Protein AF-V9Z7F2-F1 (afdb_monomer_lite)

pLDDT: mean 78.96, std 15.2, range [34.16, 97.19]

Sequence (356 aa):
MYAAGGWAGSCRTYPEGTVHGSNPCLPPGAEAVTDLPEEAVQRLGQRFSSRPSDTSRADLVGAGREELVHLLDWALAVPTRPANRPDWTRDRTDGTLQHTQPLPDRDGTLTLTATPTGVYRVSLDALGLSDLADEDDSVEWEREAAPSQSAAVLLAEHAAIEAAVCLPFQREHRKQRLLLPAAVPAEPTIRSVIAGADYVLGFFTFASVLGRLHERVCSTQGAADGHWRSDPPPDGPATLTALISDWCALPSPHHGEAANTATVDSPTYLRHLAAHRAALDPFVTRYLAAADTLPGARTFEERHLAAFAALRTTDLSALARTEIRPVGERLLRMVRSMPQDPAQLTAWYELHLDQA

Foldseek 3Di:
DPQQLAQQSVLCQDLPLASHDVDDRAGVVCCVVLPDPLVVLLVQLCVPDPCNPPDDSVVSSVSSSVVSVVVVLLVVLVVQFDPDAFDWDADPPQRKTKGKDADPPFGWIWIWIFGQQQKIKIKIAGRVPPVCPVPPNIRMDTDDHDPGSVSSSSSRSVVSVSCNSNQQSHANNQQRFRPFFDDDDPFDALLNLLVQAPEEAEPLNVLQCLLVCLVCQVPQPFGPAAQDQDDPPSPFRHFPNRSCCRVVVARHDHCPAPLRVDQCRDRRVSRRSSRRRYHYQLLRSQLRSQLSPDDGRDHSLRSLLRSLVSLVPDPVVVSCVSYPDDDDPLNVVLSVVQDSDSNCSNVSSVVSVVVD

Radius of gyration: 24.13 Å; chains: 1; bounding box: 60×43×70 Å

Secondary structure (DSSP, 8-state):
--TTSHHHHHHHT-TTSSSS-SS-PPPTT-HHHHS--HHHHHHHHHHH-S-TTTS-HHHHHHHHHHHHHHHHHHHHHTTT--SS---PEEPTTT--EEEEEEPTTSS-EEEEEE-TTS-EEEEEE--S-GGGTTS-SEEEEEE---SSHHHHHHHHHHHHHHHHHHGGG-B-TTT--BSSPPP--SS--HHHHHHH-SEEE-HHHHHHHHHHHHHHTTT----SS-SS--SSS--SPPPHHHHHHHHTT--PPPTTSHHHHS-TTSHHHHHHHHHTTEEE-HHHHHHHHHHHSS-SS--HHHHHHHHHHHHHHS-HHHHHTT-SS---HHHHHHHHH--SSGGGHHHHHHHHHTT-

Structure (mmCIF, N/CA/C/O backbone):
data_AF-V9Z7F2-F1
#
_entry.id   AF-V9Z7F2-F1
#
loop_
_atom_site.group_PDB
_atom_site.id
_atom_site.type_symbol
_atom_site.label_atom_id
_atom_site.label_alt_id
_atom_site.label_comp_id
_atom_site.label_asym_id
_atom_site.label_entity_id
_atom_site.label_seq_id
_atom_site.pdbx_PDB_ins_code
_atom_site.Cartn_x
_atom_site.Cartn_y
_atom_site.Cartn_z
_atom_site.occupancy
_atom_site.B_iso_or_equiv
_atom_site.auth_seq_id
_atom_site.auth_comp_id
_atom_site.auth_asym_id
_atom_site.auth_atom_id
_atom_site.pdbx_PDB_model_num
ATOM 1 N N . MET A 1 1 ? -9.952 -10.447 -0.838 1.00 34.50 1 MET A N 1
ATOM 2 C CA . MET A 1 1 ? -10.371 -9.217 -0.132 1.00 34.50 1 MET A CA 1
ATOM 3 C C . MET A 1 1 ? -10.653 -9.395 1.364 1.00 34.50 1 MET A C 1
ATOM 5 O O . MET A 1 1 ? -10.654 -8.392 2.047 1.00 34.50 1 MET A O 1
ATOM 9 N N . TYR A 1 2 ? -10.814 -10.609 1.918 1.00 34.16 2 TYR A N 1
ATOM 10 C CA . TYR A 1 2 ? -11.147 -10.788 3.351 1.00 34.16 2 TYR A CA 1
ATOM 11 C C . TYR A 1 2 ? -9.997 -11.295 4.239 1.00 34.16 2 TYR A C 1
ATOM 13 O O . TYR A 1 2 ? -10.218 -11.640 5.393 1.00 34.16 2 TYR A O 1
ATOM 21 N N . ALA A 1 3 ? -8.766 -11.340 3.723 1.00 37.62 3 ALA A N 1
ATOM 22 C CA . ALA A 1 3 ? -7.605 -11.790 4.496 1.00 37.62 3 ALA A CA 1
ATOM 23 C C . ALA A 1 3 ? -7.089 -10.734 5.498 1.00 37.62 3 ALA A C 1
ATOM 25 O O . ALA A 1 3 ? -6.327 -11.085 6.388 1.00 37.62 3 ALA A O 1
ATOM 26 N N . ALA A 1 4 ? -7.521 -9.473 5.371 1.00 45.59 4 ALA A N 1
ATOM 27 C CA . ALA A 1 4 ? -7.025 -8.323 6.131 1.00 45.59 4 ALA A CA 1
ATOM 28 C C . ALA A 1 4 ? -7.950 -7.886 7.285 1.00 45.59 4 ALA A C 1
ATOM 30 O O . ALA A 1 4 ? -8.087 -6.700 7.543 1.00 45.59 4 ALA A O 1
ATOM 31 N N . GLY A 1 5 ? -8.644 -8.818 7.950 1.00 42.53 5 GLY A N 1
ATOM 32 C CA . GLY A 1 5 ? -9.518 -8.468 9.085 1.00 42.53 5 GLY A CA 1
ATOM 33 C C . GLY A 1 5 ? -10.885 -7.907 8.701 1.00 42.53 5 GLY A C 1
ATOM 34 O O . GLY A 1 5 ? -11.538 -7.247 9.502 1.00 42.53 5 GLY A O 1
ATOM 35 N N . GLY A 1 6 ? -11.343 -8.193 7.480 1.00 50.22 6 GLY A N 1
ATOM 36 C CA . GLY A 1 6 ? -12.662 -7.782 7.007 1.00 50.22 6 GLY A CA 1
ATOM 37 C C . GLY A 1 6 ? -12.788 -6.268 6.810 1.00 50.22 6 GLY A C 1
ATOM 38 O O . GLY A 1 6 ? -11.851 -5.598 6.375 1.00 50.22 6 GLY A O 1
ATOM 39 N N . TRP A 1 7 ? -13.980 -5.742 7.078 1.00 51.62 7 TRP A N 1
ATOM 40 C CA . TRP A 1 7 ? -14.335 -4.339 6.860 1.00 51.62 7 TRP A CA 1
ATOM 41 C C . TRP A 1 7 ? -13.512 -3.354 7.685 1.00 51.62 7 TRP A C 1
ATOM 43 O O . TRP A 1 7 ? -12.855 -2.485 7.122 1.00 51.62 7 TRP A O 1
ATOM 53 N N . ALA A 1 8 ? -13.531 -3.510 9.008 1.00 52.06 8 ALA A N 1
ATOM 54 C CA . ALA A 1 8 ? -12.849 -2.607 9.922 1.00 52.06 8 ALA A CA 1
ATOM 55 C C . ALA A 1 8 ? -11.335 -2.637 9.704 1.00 52.06 8 ALA A C 1
ATOM 57 O O . ALA A 1 8 ? -10.670 -1.609 9.807 1.00 52.06 8 ALA A O 1
ATOM 58 N N . GLY A 1 9 ? -10.797 -3.791 9.302 1.00 50.47 9 GLY A N 1
ATOM 59 C CA . GLY A 1 9 ? -9.416 -3.881 8.864 1.00 50.47 9 GLY A CA 1
ATOM 60 C C . GLY A 1 9 ? -9.110 -3.112 7.589 1.00 50.47 9 GLY A C 1
ATOM 61 O O . GLY A 1 9 ? -8.100 -2.422 7.531 1.00 50.47 9 GLY A O 1
ATOM 62 N N . SER A 1 10 ? -10.030 -3.119 6.625 1.00 48.88 10 SER A N 1
ATOM 63 C CA . SER A 1 10 ? -9.923 -2.309 5.404 1.00 48.88 10 SER A CA 1
ATOM 64 C C . SER A 1 10 ? -10.040 -0.802 5.686 1.00 48.88 10 SER A C 1
ATOM 66 O O . SER A 1 10 ? -9.377 -0.003 5.030 1.00 48.88 10 SER A O 1
ATOM 68 N N . CYS A 1 11 ? -10.837 -0.396 6.683 1.00 51.62 11 CYS A N 1
ATOM 69 C CA . CYS A 1 11 ? -10.882 0.988 7.178 1.00 51.62 11 CYS A CA 1
ATOM 70 C C . CYS A 1 11 ? -9.536 1.399 7.799 1.00 51.62 11 CYS A C 1
ATOM 72 O O . CYS A 1 11 ? -9.026 2.484 7.541 1.00 51.62 11 CYS A O 1
ATOM 74 N N . ARG A 1 12 ? -8.923 0.491 8.566 1.00 50.53 12 ARG A N 1
ATOM 75 C CA . ARG A 1 12 ? -7.670 0.718 9.301 1.00 50.53 12 ARG A CA 1
ATOM 76 C C . ARG A 1 12 ? -6.402 0.570 8.467 1.00 50.53 12 ARG A C 1
ATOM 78 O O . ARG A 1 12 ? -5.341 0.884 8.980 1.00 50.53 12 ARG A O 1
ATOM 85 N N . THR A 1 13 ? -6.472 0.076 7.232 1.00 46.12 13 THR A N 1
ATOM 86 C CA . THR A 1 13 ? -5.323 0.011 6.305 1.00 46.12 13 THR A CA 1
ATOM 87 C C . THR A 1 13 ? -5.081 1.315 5.540 1.00 46.12 13 THR A C 1
ATOM 89 O O . THR A 1 13 ? -4.180 1.362 4.704 1.00 46.12 13 THR A O 1
ATOM 92 N N . TYR A 1 14 ? -5.889 2.359 5.765 1.00 44.12 14 TYR A N 1
ATOM 93 C CA . TYR A 1 14 ? -5.694 3.640 5.091 1.00 44.12 14 TYR A CA 1
ATOM 94 C C . TYR A 1 14 ? -4.493 4.404 5.678 1.00 44.12 14 TYR A C 1
ATOM 96 O O . TYR A 1 14 ? -4.404 4.562 6.893 1.00 44.12 14 TYR A O 1
ATOM 104 N N . PRO A 1 15 ? -3.585 4.914 4.826 1.00 43.00 15 PRO A N 1
ATOM 105 C CA . PRO A 1 15 ? -2.335 5.551 5.244 1.00 43.00 15 PRO A CA 1
ATOM 106 C C . PRO A 1 15 ? -2.504 6.955 5.851 1.00 43.00 15 PRO A C 1
ATOM 108 O O . PRO A 1 15 ? -1.513 7.590 6.177 1.00 43.00 15 PRO A O 1
ATOM 111 N N . GLU A 1 16 ? -3.722 7.477 6.008 1.00 42.12 16 GLU A N 1
ATOM 112 C CA . GLU A 1 16 ? -3.943 8.874 6.421 1.00 42.12 16 GLU A CA 1
ATOM 113 C C . GLU A 1 16 ? -3.931 9.089 7.945 1.00 42.12 16 GLU A C 1
ATOM 115 O O . GLU A 1 16 ? -4.274 10.170 8.411 1.00 42.12 16 GLU A O 1
ATOM 120 N N . GLY A 1 17 ? -3.554 8.088 8.750 1.00 37.59 17 GLY A N 1
ATOM 121 C CA . GLY A 1 17 ? -3.518 8.216 10.217 1.00 37.59 17 GLY A CA 1
ATOM 122 C C . GLY A 1 17 ? -4.898 8.404 10.867 1.00 37.59 17 GLY A C 1
ATOM 123 O O . GLY A 1 17 ? -5.026 8.375 12.086 1.00 37.59 17 GLY A O 1
ATOM 124 N N . THR A 1 18 ? -5.956 8.528 10.068 1.00 35.56 18 THR A N 1
ATOM 125 C CA . THR A 1 18 ? -7.346 8.457 10.491 1.00 35.56 18 THR A CA 1
ATOM 126 C C . THR A 1 18 ? -7.938 7.154 9.976 1.00 35.56 18 THR A C 1
ATOM 128 O O . THR A 1 18 ? -7.858 6.828 8.795 1.00 35.56 18 THR A O 1
ATOM 131 N N . VAL A 1 19 ? -8.574 6.403 10.878 1.00 39.69 19 VAL A N 1
ATOM 132 C CA . VAL A 1 19 ? -9.219 5.091 10.640 1.00 39.69 19 VAL A CA 1
ATOM 133 C C . VAL A 1 19 ? -10.320 5.136 9.563 1.00 39.69 19 VAL A C 1
ATOM 135 O O . VAL A 1 19 ? -10.875 4.116 9.159 1.00 39.69 19 VAL A O 1
ATOM 138 N N . HIS A 1 20 ? -10.607 6.322 9.044 1.00 37.97 20 HIS A N 1
ATOM 139 C CA . HIS A 1 20 ? -11.403 6.553 7.863 1.00 37.97 20 HIS A CA 1
ATOM 140 C C . HIS A 1 20 ? -10.571 7.447 6.941 1.00 37.97 20 HIS A C 1
ATOM 142 O O . HIS A 1 20 ? -10.264 8.584 7.300 1.00 37.97 20 HIS A O 1
ATOM 148 N N . GLY A 1 21 ? -10.219 6.957 5.749 1.00 39.88 21 GLY A N 1
ATOM 149 C CA . GLY A 1 21 ? -9.968 7.878 4.643 1.00 39.88 21 GLY A CA 1
ATOM 150 C C . GLY A 1 21 ? -11.198 8.774 4.446 1.00 39.88 21 GLY A C 1
ATOM 151 O O . GLY A 1 21 ? -12.275 8.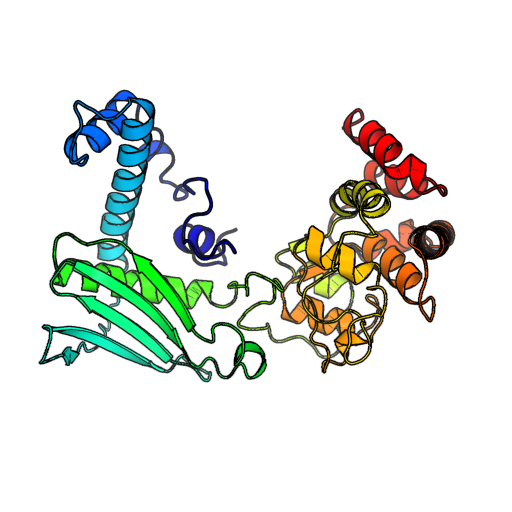493 4.975 1.00 39.88 21 GLY A O 1
ATOM 152 N N . SER A 1 22 ? -11.073 9.833 3.653 1.00 37.31 22 SER A N 1
ATOM 153 C CA . SER A 1 22 ? -12.150 10.817 3.405 1.00 37.31 22 SER A CA 1
ATOM 154 C C . SER A 1 22 ? -13.524 10.260 2.961 1.00 37.31 22 SER A C 1
ATOM 156 O O . SER A 1 22 ? -14.493 11.015 2.911 1.00 37.31 22 SER A O 1
ATOM 158 N N . ASN A 1 23 ? -13.644 8.957 2.672 1.00 39.59 23 ASN A N 1
ATOM 159 C CA . ASN A 1 23 ? -14.904 8.290 2.363 1.00 39.59 23 ASN A CA 1
A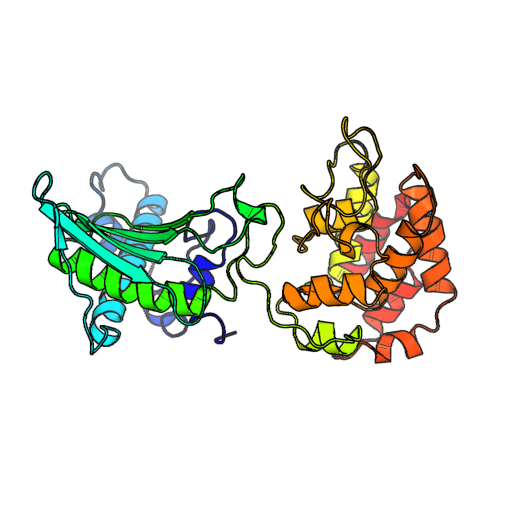TOM 160 C C . ASN A 1 23 ? -15.263 7.219 3.413 1.00 39.59 23 ASN A C 1
ATOM 162 O O . ASN A 1 23 ? -14.429 6.359 3.711 1.00 39.59 23 ASN A O 1
ATOM 166 N N . PRO A 1 24 ? -16.516 7.187 3.910 1.00 46.94 24 PRO A N 1
ATOM 167 C CA . PRO A 1 24 ? -16.981 6.127 4.795 1.00 46.94 24 PRO A CA 1
ATOM 168 C C . PRO A 1 24 ? -16.944 4.788 4.051 1.00 46.94 24 PRO A C 1
ATOM 170 O O . PRO A 1 24 ? -17.739 4.531 3.146 1.00 46.94 24 PRO A O 1
ATOM 173 N N . CYS A 1 25 ? -15.997 3.930 4.414 1.00 51.72 25 CYS A N 1
ATOM 174 C CA . CYS A 1 25 ? -15.973 2.549 3.955 1.00 51.72 25 CYS A CA 1
ATOM 175 C C . CYS A 1 25 ? -17.142 1.814 4.630 1.00 51.72 25 CYS A C 1
ATOM 177 O O . CYS A 1 25 ? -17.280 1.880 5.850 1.00 51.72 25 CYS A O 1
ATOM 179 N N . LEU A 1 26 ? -18.002 1.141 3.861 1.00 54.28 26 LEU A N 1
ATOM 180 C CA . LEU A 1 26 ? -19.199 0.457 4.370 1.00 54.28 26 LEU A CA 1
ATOM 181 C C . LEU A 1 26 ? -18.892 -1.017 4.688 1.00 54.28 26 LEU A C 1
ATOM 183 O O . LEU A 1 26 ? -18.175 -1.650 3.905 1.00 54.28 26 LEU A O 1
ATOM 187 N N . PRO A 1 27 ? -19.427 -1.594 5.784 1.00 54.12 27 PRO A N 1
ATOM 188 C CA . PRO A 1 27 ? -19.242 -3.012 6.054 1.00 54.12 27 PRO A CA 1
ATOM 189 C C . PRO A 1 27 ? -19.851 -3.869 4.946 1.00 54.12 27 PRO A C 1
ATOM 191 O O . PRO A 1 27 ? -21.014 -3.657 4.604 1.00 54.12 27 PRO A O 1
ATOM 194 N N . PRO A 1 28 ? -19.126 -4.859 4.395 1.00 50.81 28 PRO A N 1
ATOM 195 C CA . 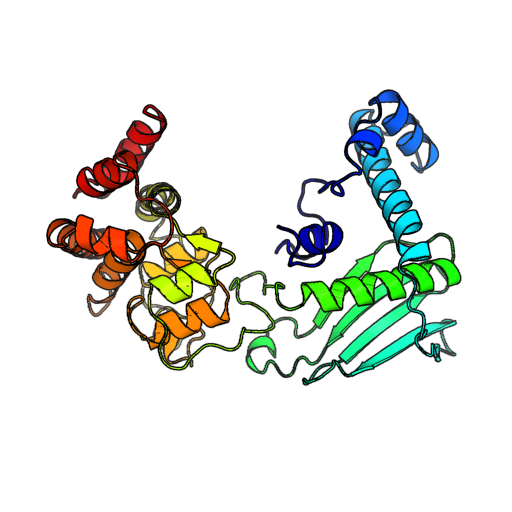PRO A 1 28 ? -19.707 -5.839 3.492 1.00 50.81 28 PRO A CA 1
ATOM 196 C C . PRO A 1 28 ? -20.857 -6.570 4.187 1.00 50.81 28 PRO A C 1
ATOM 198 O O . PRO A 1 28 ? -20.712 -7.029 5.322 1.00 50.81 28 PRO A O 1
ATOM 201 N N . GLY A 1 29 ? -22.003 -6.666 3.522 1.00 56.56 29 GLY A N 1
ATOM 202 C CA . GLY A 1 29 ? -23.255 -7.163 4.101 1.00 56.56 29 GLY A CA 1
ATOM 203 C C . GLY A 1 29 ? -24.089 -6.101 4.832 1.00 56.56 29 GLY A C 1
ATOM 204 O O . GLY A 1 29 ? -25.248 -6.366 5.159 1.00 56.56 29 GLY A O 1
ATOM 205 N N . ALA A 1 30 ? -23.545 -4.905 5.080 1.00 62.84 30 ALA A N 1
ATOM 206 C CA . ALA A 1 30 ? -24.280 -3.765 5.624 1.00 62.84 30 ALA A CA 1
ATOM 207 C C . ALA A 1 30 ? -24.773 -2.809 4.529 1.00 62.84 30 ALA A C 1
ATOM 209 O O . ALA A 1 30 ? -25.277 -1.735 4.852 1.00 62.84 30 ALA A O 1
ATOM 210 N N . GLU A 1 31 ? -24.686 -3.178 3.246 1.00 68.44 31 GLU A N 1
ATOM 211 C CA . GLU A 1 31 ? -25.137 -2.345 2.124 1.00 68.44 31 GLU A CA 1
ATOM 212 C C . GLU A 1 31 ? -26.620 -2.003 2.284 1.00 68.44 31 GLU A C 1
ATOM 214 O O . GLU A 1 31 ? -27.003 -0.849 2.172 1.00 68.44 31 GLU A O 1
ATOM 219 N N . ALA A 1 32 ? -27.446 -2.972 2.688 1.00 59.78 32 ALA A N 1
ATOM 220 C CA . ALA A 1 32 ? -28.870 -2.746 2.945 1.00 59.78 32 ALA A CA 1
ATOM 221 C C . ALA A 1 32 ? -29.149 -1.856 4.175 1.00 59.78 32 ALA A C 1
ATOM 223 O O . ALA A 1 32 ? -30.206 -1.236 4.261 1.00 59.78 32 ALA A O 1
ATOM 224 N N . VAL A 1 33 ? -28.226 -1.811 5.142 1.00 61.91 33 VAL A N 1
ATOM 225 C CA . VAL A 1 33 ? -28.346 -0.993 6.364 1.00 61.91 33 VAL A CA 1
ATOM 226 C C . VAL A 1 33 ? -27.784 0.413 6.148 1.00 61.91 33 VAL A C 1
ATOM 228 O O . VAL A 1 33 ? -28.164 1.340 6.851 1.00 61.91 33 VAL A O 1
ATOM 231 N N . THR A 1 34 ? -26.899 0.582 5.170 1.00 62.75 34 THR A N 1
ATOM 232 C CA . THR A 1 34 ? -26.224 1.845 4.842 1.00 62.75 34 THR A CA 1
ATOM 233 C C . THR A 1 34 ? -26.846 2.545 3.631 1.00 62.75 34 THR A C 1
ATOM 235 O O . THR A 1 34 ? -26.736 3.764 3.521 1.00 62.75 34 THR A O 1
ATOM 238 N N . ASP A 1 35 ? -27.620 1.820 2.817 1.00 69.00 35 ASP A N 1
ATOM 239 C CA . ASP A 1 35 ? -28.557 2.325 1.800 1.00 69.00 35 ASP A CA 1
ATOM 240 C C . ASP A 1 35 ? -29.911 2.737 2.415 1.00 69.00 35 ASP A C 1
ATOM 242 O O . ASP A 1 35 ? -30.994 2.543 1.858 1.00 69.00 35 ASP A O 1
ATOM 246 N N . LEU A 1 36 ? -29.873 3.288 3.632 1.00 74.75 36 LEU A N 1
ATOM 247 C CA . LEU A 1 36 ? -31.049 3.910 4.220 1.00 74.75 36 LEU A CA 1
ATOM 248 C C . LEU A 1 36 ? -31.432 5.141 3.385 1.00 74.75 36 LEU A C 1
ATOM 250 O O . LEU A 1 36 ? -30.548 5.905 2.988 1.00 74.75 36 LEU A O 1
ATOM 254 N N . PRO A 1 37 ? -32.738 5.403 3.181 1.00 84.62 37 PRO A N 1
ATOM 255 C CA . PRO A 1 37 ? -33.181 6.632 2.539 1.00 84.62 37 PRO A CA 1
ATOM 256 C C . PRO A 1 37 ? -32.533 7.848 3.206 1.00 84.62 37 PRO A C 1
ATOM 258 O O . PRO A 1 37 ? -32.435 7.894 4.434 1.00 84.62 37 PRO A O 1
ATOM 261 N N . GLU A 1 38 ? -32.136 8.850 2.419 1.00 82.50 38 GLU A N 1
ATOM 262 C CA . GLU A 1 38 ? -31.443 10.046 2.923 1.00 82.50 38 GLU A CA 1
ATOM 263 C C . GLU A 1 38 ? -32.192 10.695 4.100 1.00 82.50 38 GLU A C 1
ATOM 265 O O . GLU A 1 38 ? -31.586 11.116 5.077 1.00 82.50 38 GLU A O 1
ATOM 270 N N . GLU A 1 39 ? -33.525 10.677 4.068 1.00 85.12 39 GLU A N 1
ATOM 271 C CA . GLU A 1 39 ? -34.401 11.166 5.139 1.00 85.12 39 GLU A CA 1
ATOM 272 C C . GLU A 1 39 ? -34.278 10.366 6.450 1.00 85.12 39 GLU A C 1
ATOM 274 O O . GLU A 1 39 ? -34.446 10.903 7.545 1.00 85.12 39 GLU A O 1
ATOM 279 N N . ALA A 1 40 ? -34.011 9.060 6.381 1.00 84.19 40 ALA A N 1
ATOM 280 C CA . ALA A 1 40 ? -33.759 8.228 7.555 1.00 84.19 40 ALA A CA 1
ATOM 281 C C . ALA A 1 40 ? -32.377 8.516 8.158 1.00 84.19 40 ALA A C 1
ATOM 283 O O . ALA A 1 40 ? -32.274 8.684 9.373 1.00 84.19 40 ALA A O 1
ATOM 284 N N . VAL A 1 41 ? -31.354 8.663 7.314 1.00 82.94 41 VAL A N 1
ATOM 285 C CA . VAL A 1 41 ? -29.994 9.039 7.732 1.00 82.94 41 VAL A CA 1
ATOM 286 C C . VAL A 1 41 ? -29.973 10.454 8.316 1.00 82.94 41 VAL A C 1
ATOM 288 O O . VAL A 1 41 ? -29.411 10.686 9.381 1.00 82.94 41 VAL A O 1
ATOM 291 N N . GLN A 1 42 ? -30.675 11.398 7.692 1.00 84.62 42 GLN A N 1
ATOM 292 C CA . GLN A 1 42 ? -30.802 12.761 8.197 1.00 84.62 42 GLN A CA 1
ATOM 293 C C . GLN A 1 42 ? -31.485 12.795 9.571 1.00 84.62 42 GLN A C 1
ATOM 295 O O . GLN A 1 42 ? -31.069 13.558 10.438 1.00 84.62 42 GLN A O 1
ATOM 300 N N . ARG A 1 43 ? -32.512 11.964 9.808 1.00 86.56 43 ARG A N 1
ATOM 301 C CA . ARG A 1 43 ? -33.166 11.859 11.128 1.00 86.56 43 ARG A CA 1
ATOM 302 C C . ARG A 1 43 ? -32.225 11.332 12.210 1.00 86.56 43 ARG A C 1
ATOM 304 O O . ARG A 1 43 ? -32.323 11.781 13.350 1.00 86.56 43 ARG A O 1
ATOM 311 N N . LEU A 1 44 ? -31.327 10.406 11.866 1.00 83.94 44 LEU A N 1
ATOM 312 C CA . LEU A 1 44 ? -30.237 9.985 12.752 1.00 83.94 44 LEU A CA 1
ATOM 313 C C . LEU A 1 44 ? -29.337 11.183 13.075 1.00 83.94 44 LEU A C 1
ATOM 315 O O . LEU A 1 44 ? -29.228 11.551 14.241 1.00 83.94 44 LEU A O 1
ATOM 319 N N . GLY A 1 45 ? -28.814 11.879 12.064 1.00 82.88 45 GLY A N 1
ATOM 320 C CA . GLY A 1 45 ? -27.959 13.052 12.279 1.00 82.88 45 GLY A CA 1
ATOM 321 C C . GLY A 1 45 ? -28.633 14.173 13.076 1.00 82.88 45 GLY A C 1
ATOM 322 O O . GLY A 1 45 ? -28.016 14.774 13.946 1.00 82.88 45 GLY A O 1
ATOM 323 N N . GLN A 1 46 ? -29.929 14.419 12.870 1.00 86.06 46 GLN A N 1
ATOM 324 C CA . GLN A 1 46 ? -30.701 15.393 13.656 1.00 86.06 46 GLN A CA 1
ATOM 325 C C . GLN A 1 46 ? -30.799 15.027 15.135 1.00 86.06 46 GLN A C 1
ATOM 327 O O . GLN A 1 46 ? -30.854 15.913 15.984 1.00 86.06 46 GLN A O 1
ATOM 332 N N . ARG A 1 47 ? -30.869 13.731 15.443 1.00 84.94 47 ARG A N 1
ATOM 333 C CA . ARG A 1 47 ? -31.027 13.240 16.812 1.00 84.94 47 ARG A CA 1
ATOM 334 C C . ARG A 1 47 ? -29.735 13.344 17.620 1.00 84.94 47 ARG A C 1
ATOM 336 O O . ARG A 1 47 ? -29.819 13.496 18.836 1.00 84.94 47 ARG A O 1
ATOM 343 N N . PHE A 1 48 ? -28.588 13.256 16.952 1.00 75.69 48 PHE A N 1
ATOM 344 C CA . PHE A 1 48 ? -27.266 13.239 17.584 1.00 75.69 48 PHE A CA 1
ATOM 345 C C . PHE A 1 48 ? -26.453 14.523 17.358 1.00 75.69 48 PHE A C 1
ATOM 347 O O . PHE A 1 48 ? -25.489 14.770 18.076 1.00 75.69 48 PHE A O 1
ATOM 354 N N . SER A 1 49 ? -26.874 15.399 16.439 1.00 77.75 49 SER A N 1
ATOM 355 C CA . SER A 1 49 ? -26.304 16.742 16.306 1.00 77.75 49 SER A CA 1
ATOM 356 C C . SER A 1 49 ? -26.609 17.588 17.543 1.00 77.75 49 SER A C 1
ATOM 358 O O . SER A 1 49 ? -27.735 17.630 18.039 1.00 77.75 49 SER A O 1
ATOM 360 N N . SER A 1 50 ? -25.602 18.322 18.016 1.00 73.00 50 SER A N 1
ATOM 361 C CA . SER A 1 50 ? -25.743 19.266 19.128 1.00 73.00 50 SER A CA 1
ATOM 362 C C . SER A 1 50 ? -26.509 20.542 18.744 1.00 73.00 50 SER A C 1
ATOM 364 O O . SER A 1 50 ? -27.029 21.227 19.628 1.00 73.00 50 SER A O 1
ATOM 366 N N . ARG A 1 51 ? -26.602 20.871 17.442 1.00 77.50 51 ARG A N 1
ATOM 367 C CA . ARG A 1 51 ? -27.320 22.046 16.898 1.00 77.50 51 ARG A CA 1
ATOM 368 C C . ARG A 1 51 ? -28.032 21.728 15.577 1.00 77.50 51 ARG A C 1
ATOM 370 O O . ARG A 1 51 ? -27.709 22.300 14.534 1.00 77.50 51 ARG A O 1
ATOM 377 N N . PRO A 1 52 ? -29.033 20.839 15.592 1.00 70.06 52 PRO A N 1
ATOM 378 C CA . PRO A 1 52 ? -29.651 20.334 14.370 1.00 70.06 52 PRO A CA 1
ATOM 379 C C . PRO A 1 52 ? -30.401 21.409 13.568 1.00 70.06 52 PRO A C 1
ATOM 381 O O . PRO A 1 52 ? -30.569 21.248 12.364 1.00 70.06 52 PRO A O 1
ATOM 384 N N . SER A 1 53 ? -30.832 22.506 14.204 1.00 74.50 53 SER A N 1
ATOM 385 C CA . SER A 1 53 ? -31.502 23.638 13.544 1.00 74.50 53 SER A CA 1
ATOM 386 C C . SER A 1 53 ? -30.572 24.490 12.678 1.00 74.50 53 SER A C 1
ATOM 388 O O . SER A 1 53 ? -31.034 25.095 11.715 1.00 74.50 53 SER A O 1
ATOM 390 N N . ASP A 1 54 ? -29.283 24.521 13.020 1.00 79.81 54 ASP A N 1
ATOM 391 C CA . ASP A 1 54 ? -28.277 25.394 12.400 1.00 79.81 54 ASP A CA 1
ATOM 392 C C . ASP A 1 54 ? -27.328 24.601 11.485 1.00 79.81 54 ASP A C 1
ATOM 394 O O . ASP A 1 54 ? -26.431 25.165 10.861 1.00 79.81 54 ASP A O 1
ATOM 398 N N . THR A 1 55 ? -27.514 23.280 11.419 1.00 80.00 55 THR A N 1
ATOM 399 C CA . THR A 1 55 ? -26.692 22.353 10.638 1.00 80.00 55 THR A CA 1
ATOM 400 C C . THR A 1 55 ? -27.317 22.157 9.259 1.00 80.00 55 THR A C 1
ATOM 402 O O . THR A 1 55 ? -28.529 21.951 9.140 1.00 80.00 55 THR A O 1
ATOM 405 N N . SER A 1 56 ? -26.511 22.211 8.196 1.00 85.94 56 SER A N 1
ATOM 406 C CA . SER A 1 56 ? -27.026 22.017 6.841 1.00 85.94 56 SER A CA 1
ATOM 407 C C . SER A 1 56 ? -27.562 20.593 6.647 1.00 85.94 56 SER A C 1
ATOM 409 O O . SER A 1 56 ? -27.197 19.656 7.357 1.00 85.94 56 SER A O 1
ATOM 411 N N . ARG A 1 57 ? -28.428 20.394 5.648 1.00 82.88 57 ARG A N 1
ATOM 412 C CA . ARG A 1 57 ? -28.949 19.057 5.321 1.00 82.88 57 ARG A CA 1
ATOM 413 C C . ARG A 1 57 ? -27.829 18.070 4.975 1.00 82.88 57 ARG A C 1
ATOM 415 O O . ARG A 1 57 ? -27.909 16.921 5.393 1.00 82.88 57 ARG A O 1
ATOM 422 N N . ALA A 1 58 ? -26.810 18.515 4.240 1.00 82.69 58 ALA A N 1
ATOM 423 C CA . ALA A 1 58 ? -25.681 17.671 3.858 1.00 82.69 58 ALA A CA 1
ATOM 424 C C . ALA A 1 58 ? -24.859 17.247 5.084 1.00 82.69 58 ALA A C 1
ATOM 426 O O . ALA A 1 58 ? -24.555 16.066 5.232 1.00 82.69 58 ALA A O 1
ATOM 427 N N . ASP A 1 59 ? -24.599 18.179 6.002 1.00 81.12 59 ASP A N 1
ATOM 428 C CA . ASP A 1 59 ? -23.849 17.896 7.230 1.00 81.12 59 ASP A CA 1
ATOM 429 C C . ASP A 1 59 ? -24.638 16.973 8.170 1.00 81.12 59 ASP A C 1
ATOM 431 O O . ASP A 1 59 ? -24.071 16.068 8.772 1.00 81.12 59 ASP A O 1
ATOM 435 N N . LEU A 1 60 ? -25.968 17.125 8.247 1.00 82.25 60 LEU A N 1
ATOM 436 C CA . LEU A 1 60 ? -26.832 16.198 8.990 1.00 82.25 60 LEU A CA 1
ATOM 437 C C . LEU A 1 60 ? -26.816 14.784 8.396 1.00 82.25 60 LEU A C 1
ATOM 439 O O . LEU A 1 60 ? -26.884 13.807 9.136 1.00 82.25 60 LEU A O 1
ATOM 443 N N . VAL A 1 61 ? -26.742 14.652 7.070 1.00 80.19 61 VAL A N 1
ATOM 444 C CA . VAL A 1 61 ? -26.587 13.343 6.420 1.00 80.19 61 VAL A CA 1
ATOM 445 C C . VAL A 1 61 ? -25.204 12.759 6.714 1.00 80.19 61 VAL A C 1
ATOM 447 O O . VAL A 1 61 ? -25.118 11.570 7.006 1.00 80.19 61 VAL A O 1
ATOM 450 N N . GLY A 1 62 ? -24.146 13.577 6.698 1.00 76.25 62 GLY A N 1
ATOM 451 C CA . GLY A 1 62 ? -22.798 13.179 7.119 1.00 76.25 62 GLY A CA 1
ATOM 452 C C . GLY A 1 62 ? -22.780 12.638 8.550 1.00 76.25 62 GLY A C 1
ATOM 453 O O . GLY A 1 62 ? -22.475 11.465 8.753 1.00 76.25 62 GLY A O 1
ATOM 454 N N . ALA A 1 63 ? -23.253 13.437 9.509 1.00 76.06 63 ALA A N 1
ATOM 455 C CA . ALA A 1 63 ? -23.353 13.053 10.919 1.00 76.06 63 ALA A CA 1
ATOM 456 C C . ALA A 1 63 ? -24.216 11.795 11.132 1.00 76.06 63 ALA A C 1
ATOM 458 O O . ALA A 1 63 ? -23.903 10.931 11.945 1.00 76.06 63 ALA A O 1
ATOM 459 N N . GLY A 1 64 ? -25.310 11.652 10.375 1.00 78.38 64 GLY A N 1
ATOM 460 C CA . GLY A 1 64 ? -26.147 10.455 10.425 1.00 78.38 64 GLY A CA 1
ATOM 461 C C . GLY A 1 64 ? -25.444 9.188 9.929 1.00 78.38 64 GLY A C 1
ATOM 462 O O . GLY A 1 64 ? -25.702 8.107 10.457 1.00 78.38 64 GLY A O 1
ATOM 463 N N . ARG A 1 65 ? -24.558 9.303 8.929 1.00 76.31 65 ARG A N 1
ATOM 464 C CA . ARG A 1 65 ? -23.733 8.184 8.442 1.00 76.31 65 ARG A CA 1
ATOM 465 C C . ARG A 1 65 ? -22.654 7.805 9.450 1.00 76.31 65 ARG A C 1
ATOM 467 O O . ARG A 1 65 ? -22.448 6.616 9.668 1.00 76.31 65 ARG A O 1
ATOM 474 N N . GLU A 1 66 ? -22.007 8.790 10.066 1.00 74.12 66 GLU A N 1
ATOM 475 C CA . GLU A 1 66 ? -21.014 8.573 11.127 1.00 74.12 66 GLU A CA 1
ATOM 476 C C . GLU A 1 66 ? -21.633 7.830 12.319 1.00 74.12 66 GLU A C 1
ATOM 478 O O . GLU A 1 66 ? -21.121 6.790 12.736 1.00 74.12 66 GLU A O 1
ATOM 483 N N . GLU A 1 67 ? -22.802 8.276 12.786 1.00 76.62 67 GLU A N 1
ATOM 484 C CA . GLU A 1 67 ? -23.515 7.621 13.886 1.00 76.62 67 GLU A CA 1
ATOM 485 C C . GLU A 1 67 ? -23.981 6.205 13.517 1.00 76.62 67 GLU A C 1
ATOM 487 O O . GLU A 1 67 ? -23.896 5.278 14.321 1.00 76.62 67 GLU A O 1
ATOM 492 N N . LEU A 1 68 ? -24.452 5.993 12.285 1.00 76.75 68 LEU A N 1
ATOM 493 C CA . LEU A 1 68 ? -24.816 4.655 11.819 1.00 76.75 68 LEU A CA 1
ATOM 494 C C . LEU A 1 68 ? -23.616 3.698 11.859 1.00 76.75 68 LEU A C 1
ATOM 496 O O . LEU A 1 68 ? -23.757 2.555 12.292 1.00 76.75 68 LEU A O 1
ATOM 500 N N . VAL A 1 69 ? -22.442 4.167 11.435 1.00 73.88 69 VAL A N 1
ATOM 501 C CA . VAL A 1 69 ? -21.187 3.411 11.517 1.00 73.88 69 VAL A CA 1
ATOM 502 C C . VAL A 1 69 ? -20.846 3.102 12.979 1.00 73.88 69 VAL A C 1
ATOM 504 O O . VAL A 1 69 ? -20.578 1.945 13.297 1.00 73.88 69 VAL A O 1
ATOM 507 N N . HIS A 1 70 ? -20.963 4.075 13.892 1.00 72.75 70 HIS A N 1
ATOM 508 C CA . HIS A 1 70 ? -20.790 3.836 15.331 1.00 72.75 70 HIS A CA 1
ATOM 509 C C . HIS A 1 70 ? -21.733 2.752 15.865 1.00 72.75 70 HIS A C 1
ATOM 511 O O . HIS A 1 70 ? -21.289 1.833 16.553 1.00 72.75 70 HIS A O 1
ATOM 517 N N . LEU A 1 71 ? -23.023 2.809 15.532 1.00 75.12 71 LEU A N 1
ATOM 518 C CA . LEU A 1 71 ? -24.012 1.819 15.971 1.00 75.12 71 LEU A CA 1
ATOM 519 C C . LEU A 1 71 ? -23.730 0.412 15.422 1.00 75.12 71 LEU A C 1
ATOM 521 O O . LEU A 1 71 ? -23.995 -0.581 16.105 1.00 75.12 71 LEU A O 1
ATOM 525 N N . LEU A 1 72 ? -23.185 0.309 14.209 1.00 74.69 72 LEU A N 1
ATOM 526 C CA . LEU A 1 72 ? -22.773 -0.966 13.623 1.00 74.69 72 LEU A CA 1
ATOM 527 C C . LEU A 1 72 ? -21.556 -1.552 14.346 1.00 74.69 72 LEU A C 1
ATOM 529 O O . LEU A 1 72 ? -21.568 -2.737 14.671 1.00 74.69 72 LEU A O 1
ATOM 533 N N . ASP A 1 73 ? -20.563 -0.730 14.686 1.00 72.12 73 ASP A N 1
ATOM 534 C CA . ASP A 1 73 ? -19.414 -1.163 15.491 1.00 72.12 73 ASP A CA 1
ATOM 535 C C . ASP A 1 73 ? -19.843 -1.639 16.886 1.00 72.12 73 ASP A C 1
ATOM 537 O O . ASP A 1 73 ? -19.372 -2.662 17.384 1.00 72.12 73 ASP A O 1
ATOM 541 N N . TRP A 1 74 ? -20.824 -0.962 17.484 1.00 72.56 74 TRP A N 1
ATOM 542 C CA . TRP A 1 74 ? -21.495 -1.400 18.710 1.00 72.56 74 TRP A CA 1
ATOM 543 C C . TRP A 1 74 ? -22.141 -2.780 18.576 1.00 72.56 74 TRP A C 1
ATOM 545 O O . TRP A 1 74 ? -21.968 -3.648 19.438 1.00 72.56 74 TRP A O 1
ATOM 555 N N . ALA A 1 75 ? -22.895 -2.984 17.497 1.00 74.69 75 ALA A N 1
ATOM 556 C CA . ALA A 1 75 ? -23.566 -4.246 17.223 1.00 74.69 75 ALA A CA 1
ATOM 557 C C . ALA A 1 75 ? -22.576 -5.393 16.955 1.00 74.69 75 ALA A C 1
ATOM 559 O O . ALA A 1 75 ? -22.905 -6.541 17.253 1.00 74.69 75 ALA A O 1
ATOM 560 N N . LEU A 1 76 ? -21.378 -5.093 16.438 1.00 72.25 76 LEU A N 1
ATOM 561 C CA . LEU A 1 76 ? -20.304 -6.058 16.181 1.00 72.25 76 LEU A CA 1
ATOM 562 C C . LEU A 1 76 ? -19.466 -6.372 17.426 1.00 72.25 76 LEU A C 1
ATOM 564 O O . LEU A 1 76 ? -19.153 -7.538 17.659 1.00 72.25 76 LEU A O 1
ATOM 568 N N . ALA A 1 77 ? -19.171 -5.385 18.274 1.00 73.75 77 ALA A N 1
ATOM 569 C CA . ALA A 1 77 ? -18.321 -5.576 19.449 1.00 73.75 77 ALA A CA 1
ATOM 570 C C . ALA A 1 77 ? -18.894 -6.588 20.459 1.00 73.75 77 ALA A C 1
ATOM 572 O O . ALA A 1 77 ? -18.152 -7.333 21.104 1.00 73.75 77 ALA A O 1
ATOM 573 N N . VAL A 1 78 ? -20.224 -6.643 20.591 1.00 74.06 78 VAL A N 1
ATOM 574 C CA . VAL A 1 78 ? -20.918 -7.578 21.490 1.00 74.06 78 VAL A CA 1
ATOM 575 C C . VAL A 1 78 ? -20.689 -9.049 21.098 1.00 74.06 78 VAL A C 1
ATOM 577 O O . VAL A 1 78 ? -20.235 -9.811 21.956 1.00 74.06 78 VAL A O 1
ATOM 580 N N . PRO A 1 79 ? -20.979 -9.491 19.857 1.00 77.00 79 PRO A N 1
ATOM 581 C CA . PRO A 1 79 ? -20.745 -10.872 19.441 1.00 77.00 79 PRO A CA 1
ATOM 582 C C . PRO A 1 79 ? -19.262 -11.230 19.283 1.00 77.00 79 PRO A C 1
ATOM 584 O O . PRO A 1 79 ? -18.922 -12.400 19.433 1.00 77.00 79 PRO A O 1
ATOM 587 N N . THR A 1 80 ? -18.371 -10.271 19.011 1.00 73.25 80 THR A N 1
ATOM 588 C CA . THR A 1 80 ? -16.924 -10.541 18.872 1.00 73.25 80 THR A CA 1
ATOM 589 C C . THR A 1 80 ? -16.163 -10.503 20.191 1.00 73.25 80 THR A C 1
ATOM 591 O O . THR A 1 80 ? -14.935 -10.575 20.198 1.00 73.25 80 THR A O 1
ATOM 594 N N . ARG A 1 81 ? -16.862 -10.339 21.315 1.00 76.19 81 ARG A N 1
ATOM 595 C CA . ARG A 1 81 ? -16.222 -10.231 22.621 1.00 76.19 81 ARG A CA 1
ATOM 596 C C . ARG A 1 81 ? -15.371 -11.479 22.911 1.00 76.19 81 ARG A C 1
ATOM 598 O O . ARG A 1 81 ? -15.883 -12.596 22.791 1.00 76.19 81 ARG A O 1
ATOM 605 N N . PRO A 1 82 ? -14.101 -11.324 23.325 1.00 75.25 82 PRO A N 1
ATOM 606 C CA . PRO A 1 82 ? -13.225 -12.463 23.561 1.00 75.25 82 PRO A CA 1
ATOM 607 C C . PRO A 1 82 ? -13.725 -13.308 24.740 1.00 75.25 82 PRO A C 1
ATOM 609 O O . PRO A 1 82 ? -14.141 -12.781 25.773 1.00 75.25 82 PRO A O 1
ATOM 612 N N . ALA A 1 83 ? -13.657 -14.635 24.594 1.00 78.75 83 ALA A N 1
ATOM 613 C CA . ALA A 1 83 ? -14.040 -15.573 25.652 1.00 78.75 83 ALA A CA 1
ATOM 614 C C . ALA A 1 83 ? -13.121 -15.455 26.882 1.00 78.75 83 ALA A C 1
ATOM 616 O O . ALA A 1 83 ? -13.593 -15.470 28.017 1.00 78.75 83 ALA A O 1
ATOM 617 N N . ASN A 1 84 ? -11.819 -15.280 26.640 1.00 81.38 84 ASN A N 1
ATOM 618 C CA . ASN A 1 84 ? -10.830 -14.965 27.665 1.00 81.38 84 ASN A CA 1
ATOM 619 C C . ASN A 1 84 ? -10.645 -13.454 27.688 1.00 81.38 84 ASN A C 1
ATOM 621 O O . ASN A 1 84 ? -9.998 -12.889 26.806 1.00 81.38 84 ASN A O 1
ATOM 625 N N . ARG A 1 85 ? -11.279 -12.797 28.657 1.00 80.62 85 ARG A N 1
ATOM 626 C CA . ARG A 1 85 ? -11.245 -11.340 28.732 1.00 80.62 85 ARG A CA 1
ATOM 627 C C . ARG A 1 85 ? -9.904 -10.850 29.275 1.00 80.62 85 ARG A C 1
ATOM 629 O O . ARG A 1 85 ? -9.367 -11.490 30.177 1.00 80.62 85 ARG A O 1
ATOM 636 N N . PRO A 1 86 ? -9.401 -9.714 28.769 1.00 84.06 86 PRO A N 1
ATOM 637 C CA . PRO A 1 86 ? -8.243 -9.066 29.353 1.00 84.06 86 PRO A CA 1
ATOM 638 C C . PRO A 1 86 ? -8.486 -8.695 30.817 1.00 84.06 86 PRO A C 1
ATOM 640 O O . PRO A 1 86 ? -9.570 -8.221 31.176 1.00 84.06 86 PRO A O 1
ATOM 643 N N . ASP A 1 87 ? -7.464 -8.863 31.650 1.00 89.94 87 ASP A N 1
ATOM 644 C CA . ASP A 1 87 ? -7.479 -8.343 33.012 1.00 89.94 87 ASP A CA 1
ATOM 645 C C . ASP A 1 87 ? -7.178 -6.843 32.972 1.00 89.94 87 ASP A C 1
ATOM 647 O O . ASP A 1 87 ? -6.064 -6.417 32.655 1.00 89.94 87 ASP A O 1
ATOM 651 N N . TRP A 1 88 ? -8.200 -6.040 33.262 1.00 94.00 88 TRP A N 1
ATOM 652 C CA . TRP A 1 88 ? -8.111 -4.584 33.278 1.00 94.00 88 TRP A CA 1
ATOM 653 C C . TRP A 1 88 ? -7.652 -4.084 34.649 1.00 94.00 88 TRP A C 1
ATOM 655 O O . TRP A 1 88 ? -8.240 -4.416 35.681 1.00 94.00 88 TRP A O 1
ATOM 665 N N . THR A 1 89 ? -6.636 -3.229 34.661 1.00 94.50 89 THR A N 1
ATOM 666 C CA . THR A 1 89 ? -6.196 -2.487 35.841 1.00 94.50 89 THR A CA 1
ATOM 667 C C . THR A 1 89 ? -6.828 -1.100 35.834 1.00 94.50 89 THR A C 1
ATOM 669 O O . THR A 1 89 ? -7.068 -0.518 34.782 1.00 94.50 89 THR A O 1
ATOM 672 N N . ARG A 1 90 ? -7.161 -0.571 37.014 1.00 94.50 90 ARG A N 1
ATOM 673 C CA . ARG A 1 90 ? -7.717 0.780 37.154 1.00 94.50 90 ARG A CA 1
ATOM 674 C C . ARG A 1 90 ? -6.639 1.726 37.663 1.00 94.50 90 ARG A C 1
ATOM 676 O O . ARG A 1 90 ? -6.114 1.502 38.757 1.00 94.50 90 ARG A O 1
ATOM 683 N N . ASP A 1 91 ? -6.377 2.794 36.918 1.00 92.06 91 ASP A N 1
ATOM 684 C CA . ASP A 1 91 ? -5.571 3.913 37.394 1.00 92.06 91 ASP A CA 1
ATOM 685 C C . ASP A 1 91 ? -6.302 4.602 38.557 1.00 92.06 91 ASP A C 1
ATOM 687 O O . ASP A 1 91 ? -7.509 4.863 38.522 1.00 92.06 91 ASP A O 1
ATOM 691 N N . ARG A 1 92 ? -5.570 4.843 39.645 1.00 89.44 92 ARG A N 1
ATOM 692 C CA . ARG A 1 92 ? -6.107 5.431 40.878 1.00 89.44 92 ARG A CA 1
ATOM 693 C C . ARG A 1 92 ? -6.304 6.944 40.781 1.00 89.44 92 ARG A C 1
ATOM 695 O O . ARG A 1 92 ? -6.983 7.500 41.639 1.00 89.44 92 ARG A O 1
ATOM 702 N N . THR A 1 93 ? -5.697 7.587 39.792 1.00 90.19 93 THR A N 1
ATOM 703 C CA . THR A 1 93 ? -5.638 9.042 39.635 1.00 90.19 93 THR A CA 1
ATOM 704 C C . THR A 1 93 ? -6.840 9.563 38.861 1.00 90.19 93 THR A C 1
ATOM 706 O O . THR A 1 93 ? -7.504 10.490 39.317 1.00 90.19 93 THR A O 1
ATOM 709 N N . ASP A 1 94 ? -7.143 8.949 37.718 1.00 90.94 94 ASP A N 1
ATOM 710 C CA . ASP A 1 94 ? -8.194 9.392 36.798 1.00 90.94 94 ASP A CA 1
ATOM 711 C C . ASP A 1 94 ? -9.307 8.345 36.599 1.00 90.94 94 ASP A C 1
ATOM 713 O O . ASP A 1 94 ? -10.337 8.648 36.005 1.00 90.94 94 ASP A O 1
ATOM 717 N N . GLY A 1 95 ? -9.148 7.127 37.131 1.00 90.75 95 GLY A N 1
ATOM 718 C CA . GLY A 1 95 ? -10.124 6.046 36.999 1.00 90.75 95 GLY A CA 1
ATOM 719 C C . GLY A 1 95 ? -10.116 5.343 35.639 1.00 90.75 95 GLY A C 1
ATOM 720 O O . GLY A 1 95 ? -10.996 4.504 35.405 1.00 90.75 95 GLY A O 1
ATOM 721 N N . THR A 1 96 ? -9.159 5.656 34.762 1.00 92.94 96 THR A N 1
ATOM 722 C CA . THR A 1 96 ? -8.971 4.997 33.467 1.00 92.94 96 THR A CA 1
ATOM 723 C C . THR A 1 96 ? -8.689 3.512 33.673 1.00 92.94 96 THR A C 1
ATOM 725 O O . THR A 1 96 ? -7.948 3.110 34.572 1.00 92.94 96 THR A O 1
ATOM 728 N N . LEU A 1 97 ? -9.340 2.674 32.870 1.00 95.25 97 LEU A N 1
ATOM 729 C CA . LEU A 1 97 ? -9.036 1.252 32.809 1.00 95.25 97 LEU A CA 1
ATOM 730 C C . LEU A 1 97 ? -7.965 1.037 31.748 1.00 95.25 97 LEU A C 1
ATOM 732 O O . LEU A 1 97 ? -8.090 1.566 30.647 1.00 95.25 97 LEU A O 1
ATOM 736 N N . GLN A 1 98 ? -6.952 0.241 32.065 1.00 95.12 98 GLN A N 1
ATOM 737 C CA . GLN A 1 98 ? -5.889 -0.127 31.143 1.00 95.12 98 GLN A CA 1
ATOM 738 C C . GLN A 1 98 ? -5.677 -1.640 31.131 1.00 95.12 98 GLN A C 1
ATOM 740 O O . GLN A 1 98 ? -5.764 -2.310 32.160 1.00 95.12 98 GLN A O 1
ATOM 745 N N . HIS A 1 99 ? -5.373 -2.178 29.960 1.00 93.62 99 HIS A N 1
ATOM 746 C CA . HIS A 1 99 ? -4.829 -3.515 29.804 1.00 93.62 99 HIS A CA 1
ATOM 747 C C . HIS A 1 99 ? -3.596 -3.453 28.909 1.00 93.62 99 HIS A C 1
ATOM 749 O O . HIS A 1 99 ? -3.571 -2.705 27.936 1.00 93.62 99 HIS A O 1
ATOM 755 N N . THR A 1 100 ? -2.592 -4.262 29.225 1.00 91.88 100 THR A N 1
ATOM 756 C CA . THR A 1 100 ? -1.358 -4.341 28.454 1.00 91.88 100 THR A CA 1
ATOM 757 C C . THR A 1 100 ? -0.944 -5.801 28.343 1.00 91.88 100 THR A C 1
ATOM 759 O O . THR A 1 100 ? -0.913 -6.510 29.351 1.00 91.88 100 THR A O 1
ATOM 762 N N . GLN A 1 101 ? -0.612 -6.243 27.133 1.00 88.81 101 GLN A N 1
ATOM 763 C CA . GLN A 1 101 ? -0.104 -7.590 26.883 1.00 88.81 101 GLN A CA 1
ATOM 764 C C . GLN A 1 101 ? 1.006 -7.579 25.827 1.00 88.81 101 GLN A C 1
ATOM 766 O O . GLN A 1 101 ? 0.960 -6.761 24.904 1.00 88.81 101 GLN A O 1
ATOM 771 N N . PRO A 1 102 ? 1.993 -8.485 25.923 1.00 86.62 102 PRO A N 1
ATOM 772 C CA . PRO A 1 102 ? 2.967 -8.666 24.857 1.00 86.62 102 PRO A CA 1
ATOM 773 C C . PRO A 1 102 ? 2.286 -9.210 23.598 1.00 86.62 102 PRO A C 1
ATOM 775 O O . PRO A 1 102 ? 1.305 -9.959 23.677 1.00 86.62 102 PRO A O 1
ATOM 778 N N . LEU A 1 103 ? 2.820 -8.859 22.431 1.00 78.19 103 LEU A N 1
ATOM 779 C CA . LEU A 1 103 ? 2.374 -9.457 21.179 1.00 78.19 103 LEU A CA 1
ATOM 780 C C . LEU A 1 103 ? 2.805 -10.931 21.087 1.00 78.19 103 LEU A C 1
ATOM 782 O O . LEU A 1 103 ? 3.909 -11.286 21.500 1.00 78.19 103 LEU A O 1
ATOM 786 N N . PRO A 1 104 ? 1.960 -11.816 20.530 1.00 70.75 104 PRO A N 1
ATOM 787 C CA . PRO A 1 104 ? 2.340 -13.205 20.328 1.00 70.75 104 PRO A CA 1
ATOM 788 C C . PRO A 1 104 ? 3.470 -13.317 19.293 1.00 70.75 104 PRO A C 1
ATOM 790 O O . PRO A 1 104 ? 3.423 -12.716 18.211 1.00 70.75 104 PRO A O 1
ATOM 793 N N . ASP A 1 105 ? 4.467 -14.131 19.641 1.00 71.12 105 ASP A N 1
ATOM 794 C CA . ASP A 1 105 ? 5.591 -14.532 18.788 1.00 71.12 105 ASP A CA 1
ATOM 795 C C . ASP A 1 105 ? 6.494 -13.384 18.295 1.00 71.12 105 ASP A C 1
ATOM 797 O O . ASP A 1 105 ? 7.161 -13.536 17.270 1.00 71.12 105 ASP A O 1
ATOM 801 N N . ARG A 1 106 ? 6.515 -12.230 18.983 1.00 71.38 106 ARG A N 1
ATOM 802 C CA . ARG A 1 106 ? 7.358 -11.077 18.613 1.00 71.38 106 ARG A CA 1
ATOM 803 C C . ARG A 1 106 ? 7.527 -10.056 19.738 1.00 71.38 106 ARG A C 1
ATOM 805 O O . ARG A 1 106 ? 6.777 -10.071 20.710 1.00 71.38 106 ARG A O 1
ATOM 812 N N . ASP A 1 107 ? 8.473 -9.143 19.539 1.00 77.25 107 ASP A N 1
ATOM 813 C CA . ASP A 1 107 ? 8.614 -7.938 20.352 1.00 77.25 107 ASP A CA 1
ATOM 814 C C . ASP A 1 107 ? 7.466 -6.960 20.069 1.00 77.25 107 ASP A C 1
ATOM 816 O O . ASP A 1 107 ? 6.932 -6.889 18.958 1.00 77.25 107 ASP A O 1
ATOM 820 N N . GLY A 1 108 ? 7.061 -6.224 21.096 1.00 80.94 108 GLY A N 1
ATOM 821 C CA . GLY A 1 108 ? 5.958 -5.276 21.025 1.00 80.94 108 GLY A CA 1
ATOM 822 C C . GLY A 1 108 ? 4.873 -5.533 22.050 1.00 80.94 108 GLY A C 1
ATOM 823 O O . GLY A 1 108 ? 4.730 -6.619 22.617 1.00 80.94 108 GLY A O 1
ATOM 824 N N . THR A 1 109 ? 4.111 -4.482 22.302 1.00 86.56 109 THR A N 1
ATOM 825 C CA . THR A 1 109 ? 3.127 -4.415 23.370 1.00 86.56 109 THR A CA 1
ATOM 826 C C . THR A 1 109 ? 1.817 -3.885 22.814 1.00 86.56 109 THR A C 1
ATOM 828 O O . THR A 1 109 ? 1.787 -2.836 22.186 1.00 86.56 109 THR A O 1
ATOM 831 N N . LEU A 1 110 ? 0.728 -4.612 23.050 1.00 86.69 110 LEU A N 1
ATOM 832 C CA . LEU A 1 110 ? -0.625 -4.143 22.786 1.00 86.69 110 LEU A CA 1
ATOM 833 C C . LEU A 1 110 ? -1.181 -3.518 24.064 1.00 86.69 110 LEU A C 1
ATOM 835 O O . LEU A 1 110 ? -1.320 -4.210 25.079 1.00 86.69 110 LEU A O 1
ATOM 839 N N . THR A 1 111 ? -1.534 -2.238 23.999 1.00 89.81 111 THR A N 1
ATOM 840 C CA . THR A 1 111 ? -2.150 -1.503 25.104 1.00 89.81 111 THR A CA 1
ATOM 841 C C . THR A 1 111 ? -3.579 -1.119 24.744 1.00 89.81 111 THR A C 1
ATOM 843 O O . THR A 1 111 ? -3.864 -0.669 23.640 1.00 89.81 111 THR A O 1
ATOM 846 N N . LEU A 1 112 ? -4.504 -1.317 25.679 1.00 91.12 112 LEU A N 1
ATOM 847 C CA . LEU A 1 112 ? -5.896 -0.904 25.572 1.00 91.12 112 LEU A CA 1
ATOM 848 C C . LEU A 1 112 ? -6.191 0.045 26.727 1.00 91.12 112 LEU A C 1
ATOM 850 O O . LEU A 1 112 ? -5.870 -0.274 27.873 1.00 91.12 112 LEU A O 1
ATOM 854 N N . THR A 1 113 ? -6.852 1.164 26.460 1.00 91.56 113 THR A N 1
ATOM 855 C CA . THR A 1 113 ? -7.330 2.085 27.495 1.00 91.56 113 THR A CA 1
ATOM 856 C C . THR A 1 113 ? -8.814 2.382 27.323 1.00 91.56 113 THR A C 1
ATOM 858 O O . THR A 1 113 ? -9.347 2.361 26.214 1.00 91.56 113 THR A O 1
ATOM 861 N N . ALA A 1 114 ? -9.497 2.627 28.440 1.00 89.94 114 ALA A N 1
ATOM 862 C CA . ALA A 1 114 ? -10.898 3.022 28.491 1.00 89.94 114 ALA A CA 1
ATOM 863 C C . ALA A 1 114 ? -11.119 4.037 29.625 1.00 89.94 114 ALA A C 1
ATOM 865 O O . ALA A 1 114 ? -11.107 3.698 30.817 1.00 89.94 114 ALA A O 1
ATOM 866 N N . THR A 1 115 ? -11.332 5.299 29.261 1.00 90.44 115 THR A N 1
ATOM 867 C CA . THR A 1 115 ? -11.510 6.401 30.211 1.00 90.44 115 THR A CA 1
ATOM 868 C C . THR A 1 115 ? -12.907 6.373 30.849 1.00 90.44 115 THR A C 1
ATOM 870 O O . THR A 1 115 ? -13.846 5.780 30.300 1.00 90.44 115 THR A O 1
ATOM 873 N N . PRO A 1 116 ? -13.113 7.051 31.995 1.00 87.81 116 PRO A N 1
ATOM 874 C CA . PRO A 1 116 ? -14.442 7.188 32.594 1.00 87.81 116 PRO A CA 1
ATOM 875 C C . PRO A 1 116 ? -15.457 7.906 31.694 1.00 87.81 116 PRO A C 1
ATOM 877 O O . PRO A 1 116 ? -16.659 7.678 31.826 1.00 87.81 116 PRO A O 1
ATOM 880 N N . THR A 1 117 ? -14.980 8.761 30.784 1.00 86.12 117 THR A N 1
ATOM 881 C CA . THR A 1 117 ? -15.802 9.508 29.822 1.00 86.12 117 THR A CA 1
ATOM 882 C C . THR A 1 117 ? -16.183 8.686 28.592 1.00 86.12 117 THR A C 1
ATOM 884 O O . THR A 1 117 ? -16.874 9.200 27.721 1.00 86.12 117 THR A O 1
ATOM 887 N N . GLY A 1 118 ? -15.767 7.417 28.526 1.00 80.25 118 GLY A N 1
ATOM 888 C CA . GLY A 1 118 ? -16.103 6.515 27.430 1.00 80.25 118 GLY A CA 1
ATOM 889 C C . GLY A 1 118 ? -15.150 6.588 26.238 1.00 80.25 118 GLY A C 1
ATOM 890 O O . GLY A 1 118 ? -15.411 5.961 25.219 1.00 80.25 118 GLY A O 1
ATOM 891 N N . VAL A 1 119 ? -14.034 7.305 26.336 1.00 84.62 119 VAL A N 1
ATOM 892 C CA . VAL A 1 119 ? -13.008 7.281 25.285 1.00 84.62 119 VAL A CA 1
ATOM 893 C C . VAL A 1 119 ? -12.229 5.978 25.401 1.00 84.62 119 VAL A C 1
ATOM 895 O O . VAL A 1 119 ? -11.861 5.582 26.509 1.00 84.62 119 VAL A O 1
ATOM 898 N N . TYR A 1 120 ? -11.983 5.308 24.277 1.00 84.88 120 TYR A N 1
ATOM 899 C CA . TYR A 1 120 ? -11.101 4.148 24.240 1.00 84.88 120 TYR A CA 1
ATOM 900 C C . TYR A 1 120 ? -9.956 4.352 23.256 1.00 84.88 120 TYR A C 1
ATOM 902 O O . TYR A 1 120 ? -10.109 5.017 22.230 1.00 84.88 120 TYR A O 1
ATOM 910 N N . ARG A 1 121 ? -8.817 3.737 23.568 1.00 85.25 121 ARG A N 1
ATOM 911 C CA . ARG A 1 121 ? -7.649 3.698 22.690 1.00 85.25 121 ARG A CA 1
ATOM 912 C C . ARG A 1 121 ? -7.081 2.292 22.654 1.00 85.25 121 ARG A C 1
ATOM 914 O O . ARG A 1 121 ? -7.073 1.593 23.666 1.00 85.25 121 ARG A O 1
ATOM 921 N N . VAL A 1 122 ? -6.606 1.891 21.486 1.00 84.06 122 VAL A N 1
ATOM 922 C CA . VAL A 1 122 ? -5.774 0.704 21.306 1.00 84.06 122 VAL A CA 1
ATOM 923 C C . VAL A 1 122 ? -4.459 1.168 20.701 1.00 84.06 122 VAL A C 1
ATOM 925 O O . VAL A 1 122 ? -4.496 1.850 19.685 1.00 84.06 122 VAL A O 1
ATOM 928 N N . SER A 1 123 ? -3.325 0.827 21.302 1.00 82.25 123 SER A N 1
ATOM 929 C CA . SER A 1 123 ? -2.001 1.124 20.755 1.00 82.25 123 SER A CA 1
ATOM 930 C C . SER A 1 123 ? -1.165 -0.141 20.604 1.00 82.25 123 SER A C 1
ATOM 932 O O . SER A 1 123 ? -1.294 -1.090 21.383 1.00 82.25 123 SER A O 1
ATOM 934 N N . LEU A 1 124 ? -0.326 -0.167 19.574 1.00 79.62 124 LEU A N 1
ATOM 935 C CA . LEU A 1 124 ? 0.771 -1.115 19.429 1.00 79.62 124 LEU A CA 1
ATOM 936 C C . LEU A 1 124 ? 2.080 -0.370 19.576 1.00 79.62 124 LEU A C 1
ATOM 938 O O . LEU A 1 124 ? 2.399 0.436 18.712 1.00 79.62 124 LEU A O 1
ATOM 942 N N . ASP A 1 125 ? 2.827 -0.696 20.618 1.00 78.56 125 ASP A N 1
ATOM 943 C CA . ASP A 1 125 ? 4.044 0.005 20.999 1.00 78.56 125 ASP A CA 1
ATOM 944 C C . ASP A 1 125 ? 5.255 -0.929 20.932 1.00 78.56 125 ASP A C 1
ATOM 946 O O . ASP A 1 125 ? 5.132 -2.145 21.121 1.00 78.56 125 ASP A O 1
ATOM 950 N N . ALA A 1 126 ? 6.444 -0.351 20.747 1.00 73.31 126 ALA A N 1
ATOM 951 C CA . ALA A 1 126 ? 7.732 -1.028 20.914 1.00 73.31 126 ALA A CA 1
ATOM 952 C C . ALA A 1 126 ? 7.880 -2.308 20.071 1.00 73.31 126 ALA A C 1
ATOM 954 O O . ALA A 1 126 ? 8.390 -3.319 20.553 1.00 73.31 126 ALA A O 1
ATOM 955 N N . LEU A 1 127 ? 7.450 -2.264 18.806 1.00 71.31 127 LEU A N 1
ATOM 956 C CA . LEU A 1 127 ? 7.406 -3.401 17.872 1.00 71.31 127 LEU A CA 1
ATOM 957 C C . LEU A 1 127 ? 8.779 -4.029 17.534 1.00 71.31 127 LEU A C 1
ATOM 959 O O . LEU A 1 127 ? 8.864 -4.884 16.654 1.00 71.31 127 LEU A O 1
ATOM 963 N N . GLY A 1 128 ? 9.862 -3.604 18.193 1.00 61.00 128 GLY A N 1
ATOM 964 C CA . GLY A 1 128 ? 11.227 -4.062 17.920 1.00 61.00 128 GLY A CA 1
ATOM 965 C C . GLY A 1 128 ? 11.732 -3.639 16.539 1.00 61.00 128 GLY A C 1
ATOM 966 O O . GLY A 1 128 ? 12.714 -4.185 16.039 1.00 61.00 128 GLY A O 1
ATOM 967 N N . LEU A 1 129 ? 11.053 -2.680 15.911 1.00 62.09 129 LEU A N 1
ATOM 968 C CA . LEU A 1 129 ? 11.376 -2.153 14.599 1.00 62.09 129 LEU A CA 1
ATOM 969 C C . LEU A 1 129 ? 12.357 -1.005 14.805 1.00 62.09 129 LEU A C 1
ATOM 971 O O . LEU A 1 129 ? 11.974 0.154 14.836 1.00 62.09 129 LEU A O 1
ATOM 975 N N . SER A 1 130 ? 13.642 -1.331 14.954 1.00 54.00 130 SER A N 1
ATOM 976 C CA . SER A 1 130 ? 14.720 -0.335 15.084 1.00 54.00 130 SER A CA 1
ATOM 977 C C . SER A 1 130 ? 14.691 0.751 14.001 1.00 54.00 130 SER A C 1
ATOM 979 O O . SER A 1 130 ? 15.224 1.836 14.205 1.00 54.00 130 SER A O 1
ATOM 981 N N . ASP A 1 131 ? 14.056 0.453 12.868 1.00 52.16 131 ASP A N 1
ATOM 982 C CA . ASP A 1 131 ? 13.917 1.323 11.704 1.00 52.16 131 ASP A CA 1
ATOM 983 C C . ASP A 1 131 ? 12.764 2.351 11.827 1.00 52.16 131 ASP A C 1
ATOM 985 O O . ASP A 1 131 ? 12.647 3.241 10.984 1.00 52.16 131 ASP A O 1
ATOM 989 N N . LEU A 1 132 ? 11.920 2.230 12.862 1.00 48.41 132 LEU A N 1
ATOM 990 C CA . LEU A 1 132 ? 10.835 3.151 13.239 1.00 48.41 132 LEU A CA 1
ATOM 991 C C . LEU A 1 132 ? 11.158 3.967 14.507 1.00 48.41 132 LEU A C 1
ATOM 993 O O . LEU A 1 132 ? 10.364 4.810 14.916 1.00 48.41 132 LEU A O 1
ATOM 997 N N . ALA A 1 133 ? 12.350 3.804 15.096 1.00 47.84 133 ALA A N 1
ATOM 998 C CA . ALA A 1 133 ? 12.748 4.526 16.311 1.00 47.84 133 ALA A CA 1
ATOM 999 C C . ALA A 1 133 ? 12.727 6.067 16.162 1.00 47.84 133 ALA A C 1
ATOM 1001 O O . ALA A 1 133 ? 12.627 6.777 17.162 1.00 47.84 133 ALA A O 1
ATOM 1002 N N . ASP A 1 134 ? 12.796 6.573 14.923 1.00 48.97 134 ASP A N 1
ATOM 1003 C CA . ASP A 1 134 ? 12.688 7.999 14.582 1.00 48.97 134 ASP A CA 1
ATOM 1004 C C . ASP A 1 134 ? 11.300 8.403 14.020 1.00 48.97 134 ASP A C 1
ATOM 1006 O O . ASP A 1 134 ? 11.055 9.589 13.798 1.00 48.97 134 ASP A O 1
ATOM 1010 N N . GLU A 1 135 ? 10.387 7.453 13.776 1.00 52.31 135 GLU A N 1
ATOM 1011 C CA . GLU A 1 135 ? 9.085 7.671 13.125 1.00 52.31 135 GLU A CA 1
ATOM 1012 C C . GLU A 1 135 ? 8.008 6.767 13.762 1.00 52.31 135 GLU A C 1
ATOM 1014 O O . GLU A 1 135 ? 7.853 5.618 13.363 1.00 52.31 135 GLU A O 1
ATOM 1019 N N . ASP A 1 136 ? 7.279 7.303 14.752 1.00 53.38 136 ASP A N 1
ATOM 1020 C CA . ASP A 1 136 ? 6.090 6.717 15.400 1.00 53.38 136 ASP A CA 1
ATOM 1021 C C . ASP A 1 136 ? 6.115 5.179 15.545 1.00 53.38 136 ASP A C 1
ATOM 1023 O O . ASP A 1 136 ? 5.335 4.447 14.934 1.00 53.38 136 ASP A O 1
ATOM 1027 N N . ASP A 1 137 ? 6.958 4.689 16.462 1.00 55.97 137 ASP A N 1
ATOM 1028 C CA . ASP A 1 137 ? 6.995 3.304 16.980 1.00 55.97 137 ASP A CA 1
ATOM 1029 C C . ASP A 1 137 ? 5.680 2.842 17.660 1.00 55.97 137 ASP A C 1
ATOM 1031 O O . ASP A 1 137 ? 5.607 1.753 18.247 1.00 55.97 137 ASP A O 1
ATOM 1035 N N . SER A 1 138 ? 4.653 3.692 17.610 1.00 62.81 138 SER A N 1
ATOM 1036 C CA . SER A 1 138 ? 3.320 3.497 18.156 1.00 62.81 138 SER A CA 1
ATOM 1037 C C . SER A 1 138 ? 2.271 3.594 17.051 1.00 62.81 138 SER A C 1
ATOM 1039 O O . SER A 1 138 ? 2.125 4.637 16.413 1.00 62.81 138 SER A O 1
ATOM 1041 N N . VAL A 1 139 ? 1.474 2.542 16.869 1.00 69.00 139 VAL A N 1
ATOM 1042 C CA . VAL A 1 139 ? 0.256 2.620 16.050 1.00 69.00 139 VAL A CA 1
ATOM 1043 C C . VAL A 1 139 ? -0.939 2.731 16.961 1.00 69.00 139 VAL A C 1
ATOM 1045 O O . VAL A 1 139 ? -1.228 1.795 17.702 1.00 69.00 139 VAL A O 1
ATOM 1048 N N . GLU A 1 140 ? -1.646 3.852 16.880 1.00 71.00 140 GLU A N 1
ATOM 1049 C CA . GLU A 1 140 ? -2.818 4.113 17.702 1.00 71.00 140 GLU A CA 1
ATOM 1050 C C . GLU A 1 140 ? -4.113 4.042 16.887 1.00 71.00 140 GLU A C 1
ATOM 1052 O O . GLU A 1 140 ? -4.244 4.597 15.797 1.00 71.00 140 GLU A O 1
ATOM 1057 N N . TRP A 1 141 ? -5.113 3.388 17.467 1.00 68.75 141 TRP A N 1
ATOM 1058 C CA . TRP A 1 141 ? -6.506 3.480 17.065 1.00 68.75 141 TRP A CA 1
ATOM 1059 C C . TRP A 1 141 ? -7.271 4.113 18.221 1.00 68.75 141 TRP A C 1
ATOM 1061 O O . TRP A 1 141 ? -7.611 3.452 19.206 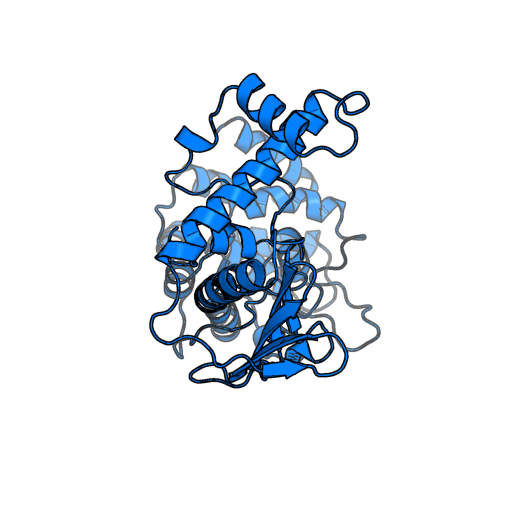1.00 68.75 141 TRP A O 1
ATOM 1071 N N . GLU A 1 142 ? -7.520 5.412 18.112 1.00 63.88 142 GLU A N 1
ATOM 1072 C CA . GLU A 1 142 ? -8.404 6.143 19.014 1.00 63.88 142 GLU A CA 1
ATOM 1073 C C . GLU A 1 142 ? -9.797 6.262 18.400 1.00 63.88 142 GLU A C 1
ATOM 1075 O O . GLU A 1 142 ? -9.948 6.415 17.184 1.00 63.88 142 GLU A O 1
ATOM 1080 N N . ARG A 1 143 ? -10.830 6.222 19.245 1.00 64.38 143 ARG A N 1
ATOM 1081 C CA . ARG A 1 143 ? -12.162 6.653 18.832 1.00 64.38 143 ARG A CA 1
ATOM 1082 C C . ARG A 1 143 ? -12.869 7.457 19.911 1.00 64.38 143 ARG A C 1
ATOM 1084 O O . ARG A 1 143 ? -12.663 7.252 21.109 1.00 64.38 143 ARG A O 1
ATOM 1091 N N . GLU A 1 144 ? -13.734 8.345 19.429 1.00 64.38 144 GLU A N 1
ATOM 1092 C CA . GLU A 1 144 ? -14.615 9.203 20.212 1.00 64.38 144 GLU A CA 1
ATOM 1093 C C . GLU A 1 144 ? -15.544 8.438 21.174 1.00 64.38 144 GLU A C 1
ATOM 1095 O O . GLU A 1 144 ? -15.754 7.226 21.083 1.00 64.38 144 GLU A O 1
ATOM 1100 N N . ALA A 1 145 ? -16.067 9.197 22.142 1.00 63.91 145 ALA A N 1
ATOM 1101 C CA . ALA A 1 145 ? -16.657 8.740 23.393 1.00 63.91 145 ALA A CA 1
ATOM 1102 C C . ALA A 1 145 ? -17.825 7.748 23.230 1.00 63.91 145 ALA A C 1
ATOM 1104 O O . ALA A 1 145 ? -18.943 8.099 22.857 1.00 63.91 145 ALA A O 1
ATOM 1105 N N . ALA A 1 146 ? -17.587 6.506 23.643 1.00 71.00 146 ALA A N 1
ATOM 1106 C CA . ALA A 1 146 ? -18.618 5.537 23.963 1.00 71.00 146 ALA A CA 1
ATOM 1107 C C . ALA A 1 146 ? -19.590 6.086 25.031 1.00 71.00 146 ALA A C 1
ATOM 1109 O O . ALA A 1 146 ? -19.195 6.869 25.894 1.00 71.00 146 ALA A O 1
ATOM 1110 N N . PRO A 1 147 ? -20.844 5.601 25.091 1.00 71.75 147 PRO A N 1
ATOM 1111 C CA . PRO A 1 147 ? -21.837 6.096 26.052 1.00 71.75 147 PRO A CA 1
ATOM 1112 C C . PRO A 1 147 ? -21.494 5.813 27.529 1.00 71.75 147 PRO A C 1
ATOM 1114 O O . PRO A 1 147 ? -22.173 6.307 28.427 1.00 71.75 147 PRO A O 1
ATOM 1117 N N . SER A 1 148 ? -20.488 4.976 27.809 1.00 79.56 148 SER A N 1
ATOM 1118 C CA . SER A 1 148 ? -19.973 4.720 29.161 1.00 79.56 148 SER A CA 1
ATOM 1119 C C . SER A 1 148 ? -18.574 4.091 29.132 1.00 79.56 148 SER A C 1
ATOM 1121 O O . SER A 1 148 ? -18.136 3.574 28.106 1.00 79.56 148 SER A O 1
ATOM 1123 N N . GLN A 1 149 ? -17.892 4.034 30.280 1.00 85.75 149 GLN A N 1
ATOM 1124 C CA . GLN A 1 149 ? -16.613 3.319 30.413 1.00 85.75 149 GLN A CA 1
ATOM 1125 C C . GLN A 1 149 ? -16.734 1.809 30.131 1.00 85.75 149 GLN A C 1
ATOM 1127 O O . GLN A 1 149 ? -15.888 1.231 29.457 1.00 85.75 149 GLN A O 1
ATOM 1132 N N . SER A 1 150 ? -17.798 1.149 30.603 1.00 83.94 150 SER A N 1
ATOM 1133 C CA . SER A 1 150 ? -18.041 -0.276 30.301 1.00 83.94 150 SER A CA 1
ATOM 1134 C C . SER A 1 150 ? -18.203 -0.515 28.805 1.00 83.94 150 SER A C 1
ATOM 1136 O O . SER A 1 150 ? -17.831 -1.562 28.278 1.00 83.94 150 SER A O 1
ATOM 1138 N N . ALA A 1 151 ? -18.782 0.476 28.140 1.00 79.88 151 ALA A N 1
ATOM 1139 C CA . ALA A 1 151 ? -18.956 0.485 26.716 1.00 79.88 151 ALA A CA 1
ATOM 1140 C C . ALA A 1 151 ? -17.607 0.674 25.981 1.00 79.88 151 ALA A C 1
ATOM 1142 O O . ALA A 1 151 ? -17.269 -0.112 25.097 1.00 79.88 151 ALA A O 1
ATOM 1143 N N . ALA A 1 152 ? -16.786 1.622 26.427 1.00 83.81 152 ALA A N 1
ATOM 1144 C CA . ALA A 1 152 ? -15.419 1.808 25.944 1.00 83.81 152 ALA A CA 1
ATOM 1145 C C . ALA A 1 152 ? -14.568 0.530 26.063 1.00 83.81 152 ALA A C 1
ATOM 1147 O O . ALA A 1 152 ? -13.856 0.180 25.131 1.00 83.81 152 ALA A O 1
ATOM 1148 N N . VAL A 1 153 ? -14.707 -0.228 27.158 1.00 86.81 153 VAL A N 1
ATOM 1149 C CA . VAL A 1 153 ? -14.021 -1.522 27.338 1.00 86.81 153 VAL A CA 1
ATOM 1150 C C . VAL A 1 153 ? -14.406 -2.540 26.260 1.00 86.81 153 VAL A C 1
ATOM 1152 O O . VAL A 1 153 ? -13.532 -3.220 25.730 1.00 86.81 153 VAL A O 1
ATOM 1155 N N . LEU A 1 154 ? -15.695 -2.660 25.922 1.00 83.19 154 LEU A N 1
ATOM 1156 C CA . LEU A 1 154 ? -16.148 -3.587 24.876 1.00 83.19 154 LEU A CA 1
ATOM 1157 C C . LEU A 1 154 ? -15.580 -3.213 23.504 1.00 83.19 154 LEU A C 1
ATOM 1159 O O . LEU A 1 154 ? -15.120 -4.087 22.772 1.00 83.19 154 LEU A O 1
ATOM 1163 N N . LEU A 1 155 ? -15.593 -1.920 23.176 1.00 81.44 155 LEU A N 1
ATOM 1164 C CA . LEU A 1 155 ? -15.041 -1.421 21.919 1.00 81.44 155 LEU A CA 1
ATOM 1165 C C . LEU A 1 155 ? -13.518 -1.581 21.864 1.00 81.44 155 LEU A C 1
ATOM 1167 O O . LEU A 1 155 ? -13.004 -1.981 20.826 1.00 81.44 155 LEU A O 1
ATOM 1171 N N . ALA A 1 156 ? -12.805 -1.359 22.971 1.00 84.00 156 ALA A N 1
ATOM 1172 C CA . ALA A 1 156 ? -11.366 -1.595 23.053 1.00 84.00 156 ALA A CA 1
ATOM 1173 C C . ALA A 1 156 ? -11.014 -3.079 22.857 1.00 84.00 156 ALA A C 1
ATOM 1175 O O . ALA A 1 156 ? -10.101 -3.400 22.100 1.00 84.00 156 ALA A O 1
ATOM 1176 N N . GLU A 1 157 ? -11.754 -3.995 23.498 1.00 85.19 157 GLU A N 1
ATOM 1177 C CA . GLU A 1 157 ? -11.579 -5.449 23.337 1.00 85.19 157 GLU A CA 1
ATOM 1178 C C . GLU A 1 157 ? -11.783 -5.882 21.876 1.00 85.19 157 GLU A C 1
ATOM 1180 O O . GLU A 1 157 ? -10.984 -6.648 21.335 1.00 85.19 157 GLU A O 1
ATOM 1185 N N . HIS A 1 158 ? -12.829 -5.369 21.225 1.00 81.88 158 HIS A N 1
ATOM 1186 C CA . HIS A 1 158 ? -13.093 -5.626 19.811 1.00 81.88 158 HIS A CA 1
ATOM 1187 C C . HIS A 1 158 ? -12.004 -5.035 18.907 1.00 81.88 158 HIS A C 1
ATOM 1189 O O . HIS A 1 158 ? -11.434 -5.741 18.073 1.00 81.88 158 HIS A O 1
ATOM 1195 N N . ALA A 1 159 ? -11.650 -3.768 19.126 1.00 79.44 159 ALA A N 1
ATOM 1196 C CA . ALA A 1 159 ? -10.641 -3.072 18.345 1.00 79.44 159 ALA A CA 1
ATOM 1197 C C . ALA A 1 159 ? -9.261 -3.733 18.456 1.00 79.44 159 ALA A C 1
ATOM 1199 O O . ALA A 1 159 ? -8.535 -3.750 17.465 1.00 79.44 159 ALA A O 1
ATOM 1200 N N . ALA A 1 160 ? -8.920 -4.327 19.603 1.00 81.00 160 ALA A N 1
ATOM 1201 C CA . ALA A 1 160 ? -7.687 -5.087 19.795 1.00 81.00 160 ALA A CA 1
ATOM 1202 C C . ALA A 1 160 ? -7.637 -6.377 18.957 1.00 81.00 160 ALA A C 1
ATOM 1204 O O . ALA A 1 160 ? -6.595 -6.694 18.382 1.00 81.00 160 ALA A O 1
ATOM 1205 N N . ILE A 1 161 ? -8.757 -7.102 18.838 1.00 78.31 161 ILE A N 1
ATOM 1206 C CA . ILE A 1 161 ? -8.855 -8.279 17.956 1.00 78.31 161 ILE A CA 1
ATOM 1207 C C . ILE A 1 161 ? -8.612 -7.859 16.508 1.00 78.31 161 ILE A C 1
ATOM 1209 O O . ILE A 1 161 ? -7.824 -8.475 15.793 1.00 78.31 161 ILE A O 1
ATOM 1213 N N . GLU A 1 162 ? -9.262 -6.784 16.079 1.00 76.19 162 GLU A N 1
ATOM 1214 C CA . GLU A 1 162 ? -9.121 -6.267 14.722 1.00 76.19 162 GLU A CA 1
ATOM 1215 C C . GLU A 1 162 ? -7.699 -5.776 14.451 1.00 76.19 162 GLU A C 1
ATOM 1217 O O . GLU A 1 162 ? -7.115 -6.153 13.438 1.00 76.19 162 GLU A O 1
ATOM 1222 N N . ALA A 1 163 ? -7.106 -5.016 15.375 1.00 75.94 163 ALA A N 1
ATOM 1223 C CA . ALA A 1 163 ? -5.716 -4.577 15.294 1.00 75.94 163 ALA A CA 1
ATOM 1224 C C . ALA A 1 163 ? -4.771 -5.764 15.066 1.00 75.94 163 ALA A C 1
ATOM 1226 O O . ALA A 1 163 ? -3.978 -5.738 14.127 1.00 75.94 163 ALA A O 1
ATOM 1227 N N . ALA A 1 164 ? -4.916 -6.844 15.842 1.00 75.75 164 ALA A N 1
ATOM 1228 C CA . ALA A 1 164 ? -4.096 -8.045 15.694 1.00 75.75 164 ALA A CA 1
ATOM 1229 C C . ALA A 1 164 ? -4.243 -8.711 14.313 1.00 75.75 164 ALA A C 1
ATOM 1231 O O . ALA A 1 164 ? -3.249 -9.154 13.735 1.00 75.75 164 ALA A O 1
ATOM 1232 N N . VAL A 1 165 ? -5.457 -8.761 13.752 1.00 75.38 165 VAL A N 1
ATOM 1233 C CA . VAL A 1 165 ? -5.685 -9.340 12.415 1.00 75.38 165 VAL A CA 1
ATOM 1234 C C . VAL A 1 165 ? -5.132 -8.442 11.302 1.00 75.38 165 VAL A C 1
ATOM 1236 O O . VAL A 1 165 ? -4.663 -8.942 10.279 1.00 75.38 165 VAL A O 1
ATOM 1239 N N . CYS A 1 166 ? -5.171 -7.125 11.488 1.00 73.44 166 CYS A N 1
ATOM 1240 C CA . CYS A 1 166 ? -4.770 -6.157 10.464 1.00 73.44 166 CYS A CA 1
ATOM 1241 C C . CYS A 1 166 ? -3.277 -5.867 10.474 1.00 73.44 166 CYS A C 1
ATOM 1243 O O . CYS A 1 166 ? -2.733 -5.449 9.457 1.00 73.44 166 CYS A O 1
ATOM 1245 N N . LEU A 1 167 ? -2.616 -6.098 11.603 1.00 75.06 167 LEU A N 1
ATOM 1246 C CA . LEU A 1 167 ? -1.211 -5.795 11.821 1.00 75.06 167 LEU A CA 1
ATOM 1247 C C . LEU A 1 167 ? -0.265 -6.291 10.700 1.00 75.06 167 LEU A C 1
ATOM 1249 O O . LEU A 1 167 ? 0.579 -5.507 10.273 1.00 75.06 167 LEU A O 1
ATOM 1253 N N . PRO A 1 168 ? -0.417 -7.504 10.119 1.00 75.69 168 PRO A N 1
ATOM 1254 C CA . PRO A 1 168 ? 0.415 -7.954 8.992 1.00 75.69 168 PRO A CA 1
ATOM 1255 C C . PRO A 1 168 ? 0.227 -7.177 7.676 1.00 75.69 168 PRO A C 1
ATOM 1257 O O . PRO A 1 168 ? 0.944 -7.432 6.711 1.00 75.69 168 PRO A O 1
ATOM 1260 N N . PHE A 1 169 ? -0.769 -6.295 7.607 1.00 75.31 169 PHE A N 1
ATOM 1261 C CA . PHE A 1 169 ? -1.126 -5.485 6.440 1.00 75.31 169 PHE A CA 1
ATOM 1262 C C . PHE A 1 169 ? -0.922 -3.988 6.688 1.00 75.31 169 PHE A C 1
ATOM 1264 O O . PHE A 1 169 ? -1.021 -3.201 5.747 1.00 75.31 169 PHE A O 1
ATOM 1271 N N . GLN A 1 170 ? -0.657 -3.598 7.938 1.00 75.50 170 GLN A N 1
ATOM 1272 C CA . GLN A 1 170 ? -0.437 -2.209 8.308 1.00 75.50 170 GLN A CA 1
ATOM 1273 C C . GLN A 1 170 ? 0.841 -1.694 7.671 1.00 75.50 170 GLN A C 1
ATOM 1275 O O . GLN A 1 170 ? 1.868 -2.378 7.694 1.00 75.50 170 GLN A O 1
ATOM 1280 N N . ARG A 1 171 ? 0.763 -0.491 7.103 1.00 78.19 171 ARG A N 1
ATOM 1281 C CA . ARG A 1 171 ? 1.882 0.166 6.442 1.00 78.19 171 ARG A CA 1
ATOM 1282 C C . ARG A 1 171 ? 2.202 1.479 7.125 1.00 78.19 171 ARG A C 1
ATOM 1284 O O . ARG A 1 171 ? 1.302 2.221 7.496 1.00 78.19 171 ARG A O 1
ATOM 1291 N N . GLU A 1 172 ? 3.487 1.767 7.223 1.00 74.81 172 GLU A N 1
ATOM 1292 C CA . GLU A 1 172 ? 3.961 3.106 7.528 1.00 74.81 172 GLU A CA 1
ATOM 1293 C C . GLU A 1 172 ? 3.566 4.036 6.363 1.00 74.81 172 GLU A C 1
ATOM 1295 O O . GLU A 1 172 ? 3.706 3.686 5.186 1.00 74.81 172 GLU A O 1
ATOM 1300 N N . HIS A 1 173 ? 2.976 5.184 6.690 1.00 71.44 173 HIS A N 1
ATOM 1301 C CA . HIS A 1 173 ? 2.262 6.033 5.738 1.00 71.44 173 HIS A CA 1
ATOM 1302 C C . HIS A 1 173 ? 3.159 6.672 4.670 1.00 71.44 173 HIS A C 1
ATOM 1304 O O . HIS A 1 173 ? 2.724 6.882 3.536 1.00 71.44 173 HIS A O 1
ATOM 1310 N N . ARG A 1 174 ? 4.408 6.991 5.000 1.00 70.75 174 ARG A N 1
ATOM 1311 C CA . ARG A 1 174 ? 5.300 7.777 4.149 1.00 70.75 174 ARG A CA 1
ATOM 1312 C C . ARG A 1 174 ? 6.091 6.913 3.173 1.00 70.75 174 ARG A C 1
ATOM 1314 O O . ARG A 1 174 ? 6.230 7.249 2.003 1.00 70.75 174 ARG A O 1
ATOM 1321 N N . LYS A 1 175 ? 6.616 5.792 3.651 1.00 75.31 175 LYS A N 1
ATOM 1322 C CA . LYS A 1 175 ? 7.459 4.829 2.931 1.00 75.31 175 LYS A CA 1
ATOM 1323 C C . LYS A 1 175 ? 6.649 3.646 2.427 1.00 75.31 175 LYS A C 1
ATOM 1325 O O . LYS A 1 175 ? 7.198 2.845 1.675 1.00 75.31 175 LYS A O 1
ATOM 1330 N N . GLN A 1 176 ? 5.384 3.510 2.844 1.00 79.50 176 GLN A N 1
ATOM 1331 C CA . GLN A 1 176 ? 4.449 2.458 2.420 1.00 79.50 176 GLN A CA 1
ATOM 1332 C C . GLN A 1 176 ? 4.961 1.042 2.724 1.00 79.50 176 GLN A C 1
ATOM 1334 O O . GLN A 1 176 ? 4.542 0.049 2.119 1.00 79.50 176 GLN A O 1
ATOM 1339 N N . ARG A 1 177 ? 5.886 0.933 3.680 1.00 80.75 177 ARG A N 1
ATOM 1340 C CA . ARG A 1 177 ? 6.452 -0.327 4.163 1.00 80.75 177 ARG A CA 1
ATOM 1341 C C . ARG A 1 177 ? 5.460 -0.984 5.095 1.00 80.75 177 ARG A C 1
ATOM 1343 O O . ARG A 1 177 ? 4.901 -0.311 5.947 1.00 80.75 177 ARG A O 1
ATOM 1350 N N . LEU A 1 178 ? 5.285 -2.298 4.982 1.00 81.06 178 LEU A N 1
ATOM 1351 C CA . LEU A 1 178 ? 4.619 -3.040 6.052 1.00 81.06 178 LEU A CA 1
ATOM 1352 C C . LEU A 1 178 ? 5.358 -2.811 7.370 1.00 81.06 178 LEU A C 1
ATOM 1354 O O . LEU A 1 178 ? 6.575 -2.997 7.404 1.00 81.06 178 LEU A O 1
ATOM 1358 N N . LEU A 1 179 ? 4.613 -2.477 8.425 1.00 75.94 179 LEU A N 1
ATOM 1359 C CA . LEU A 1 179 ? 5.147 -2.402 9.784 1.00 75.94 179 LEU A CA 1
ATOM 1360 C C . LEU A 1 179 ? 5.768 -3.740 10.164 1.00 75.94 179 LEU A C 1
ATOM 1362 O O . LEU A 1 179 ? 6.846 -3.786 10.731 1.00 75.94 179 LEU A O 1
ATOM 1366 N N . LEU A 1 180 ? 5.125 -4.842 9.770 1.00 76.94 180 LEU A N 1
ATOM 1367 C CA . LEU A 1 180 ? 5.647 -6.186 9.976 1.00 76.94 180 LEU A CA 1
ATOM 1368 C C . LEU A 1 180 ? 5.910 -6.857 8.627 1.00 76.94 180 LEU A C 1
ATOM 1370 O O . LEU A 1 180 ? 4.977 -7.386 8.013 1.00 76.94 180 LEU A O 1
ATOM 1374 N N . PRO A 1 181 ? 7.170 -6.834 8.151 1.00 82.69 181 PRO A N 1
ATOM 1375 C CA . PRO A 1 181 ? 7.551 -7.509 6.923 1.00 82.69 181 PRO A CA 1
ATOM 1376 C C . PRO A 1 181 ? 7.245 -9.011 6.983 1.00 82.69 181 PRO A C 1
ATOM 1378 O O . PRO A 1 181 ? 7.465 -9.686 7.990 1.00 82.69 181 PRO A O 1
ATOM 1381 N N . ALA A 1 182 ? 6.739 -9.549 5.879 1.00 85.00 182 ALA A N 1
ATOM 1382 C CA . ALA A 1 182 ? 6.469 -10.964 5.715 1.00 85.00 182 ALA A CA 1
ATOM 1383 C C . ALA A 1 182 ? 7.773 -11.771 5.631 1.00 85.00 182 ALA A C 1
ATOM 1385 O O . ALA A 1 182 ? 8.776 -11.318 5.078 1.00 85.00 182 ALA A O 1
ATOM 1386 N N . ALA A 1 183 ? 7.740 -13.013 6.114 1.00 85.00 183 ALA A N 1
ATOM 1387 C CA . ALA A 1 183 ? 8.832 -13.952 5.891 1.00 85.00 183 ALA A CA 1
ATOM 1388 C C . ALA A 1 183 ? 8.942 -14.286 4.393 1.00 85.00 183 ALA A C 1
ATOM 1390 O O . ALA A 1 183 ? 7.967 -14.713 3.770 1.00 85.00 183 ALA A O 1
ATOM 1391 N N . VAL A 1 184 ? 10.137 -14.119 3.821 1.00 85.94 184 VAL A N 1
ATOM 1392 C CA . VAL A 1 184 ? 10.384 -14.329 2.387 1.00 85.94 184 VAL A CA 1
ATOM 1393 C C . VAL A 1 184 ? 11.277 -15.551 2.166 1.00 85.94 184 VAL A C 1
ATOM 1395 O O . VAL A 1 184 ? 12.282 -15.703 2.863 1.00 85.94 184 VAL A O 1
ATOM 1398 N N . PRO A 1 185 ? 10.970 -16.412 1.177 1.00 77.69 185 PRO A N 1
ATOM 1399 C CA . PRO A 1 185 ? 11.884 -17.460 0.733 1.00 77.69 185 PRO A CA 1
ATOM 1400 C C . PRO A 1 185 ? 13.253 -16.905 0.302 1.00 77.69 185 PRO A C 1
ATOM 1402 O O . PRO A 1 185 ? 13.355 -15.775 -0.170 1.00 77.69 185 PRO A O 1
ATOM 1405 N N . ALA A 1 186 ? 14.306 -17.722 0.398 1.00 74.75 186 ALA A N 1
ATOM 1406 C CA . ALA A 1 186 ? 15.677 -17.284 0.109 1.00 74.75 186 ALA A CA 1
ATOM 1407 C C . ALA A 1 186 ? 15.885 -16.767 -1.333 1.00 74.75 186 ALA A C 1
ATOM 1409 O O . ALA A 1 186 ? 16.692 -15.863 -1.543 1.00 74.75 186 ALA A O 1
ATOM 1410 N N . GLU A 1 187 ? 15.139 -17.292 -2.311 1.00 85.56 187 GLU A N 1
ATOM 1411 C CA . GLU A 1 187 ? 15.288 -16.952 -3.734 1.00 85.56 187 GLU A CA 1
ATOM 1412 C C . GLU A 1 187 ? 13.935 -16.611 -4.387 1.00 85.56 187 GLU A C 1
ATOM 1414 O O . GLU A 1 187 ? 13.290 -17.474 -4.991 1.00 85.56 187 GLU A O 1
ATOM 1419 N N . PRO A 1 188 ? 13.457 -15.359 -4.273 1.00 89.94 188 PRO A N 1
ATOM 1420 C CA . PRO A 1 188 ? 12.232 -14.943 -4.940 1.00 89.94 188 PRO A CA 1
ATOM 1421 C C . PRO A 1 188 ? 12.450 -14.723 -6.441 1.00 89.94 188 PRO A C 1
ATOM 1423 O O . PRO A 1 188 ? 13.411 -14.094 -6.880 1.00 89.94 188 PRO A O 1
ATOM 1426 N N . THR A 1 189 ? 11.486 -15.182 -7.233 1.00 91.00 189 THR A N 1
ATOM 1427 C CA . THR A 1 189 ? 11.328 -14.832 -8.651 1.00 91.00 189 THR A CA 1
ATOM 1428 C C . THR A 1 189 ? 10.308 -13.702 -8.803 1.00 91.00 189 THR A C 1
ATOM 1430 O O . THR A 1 189 ? 9.428 -13.554 -7.954 1.00 91.00 189 THR A O 1
ATOM 1433 N N . ILE A 1 190 ? 10.344 -12.956 -9.916 1.00 92.25 190 ILE A N 1
ATOM 1434 C CA . ILE A 1 190 ? 9.305 -11.956 -10.250 1.00 92.25 190 ILE A CA 1
ATOM 1435 C C . ILE A 1 190 ? 7.907 -12.577 -10.121 1.00 92.25 190 ILE A C 1
ATOM 1437 O O . ILE A 1 190 ? 7.026 -12.021 -9.469 1.00 92.25 190 ILE A O 1
ATOM 1441 N N . ARG A 1 191 ? 7.732 -13.792 -10.656 1.00 92.31 191 ARG A N 1
ATOM 1442 C CA . ARG A 1 191 ? 6.466 -14.521 -10.585 1.00 92.31 191 ARG A CA 1
ATOM 1443 C C . ARG A 1 191 ? 6.053 -14.811 -9.142 1.00 92.31 191 ARG A C 1
ATOM 1445 O O . ARG A 1 191 ? 4.916 -14.547 -8.786 1.00 92.31 191 ARG A O 1
ATOM 1452 N N . SER A 1 192 ? 6.939 -15.335 -8.295 1.00 92.38 192 SER A N 1
ATOM 1453 C CA . SER A 1 192 ? 6.580 -15.634 -6.898 1.00 92.38 192 SER A CA 1
ATOM 1454 C C . SER A 1 192 ? 6.285 -14.375 -6.081 1.00 92.38 192 SER A C 1
ATOM 1456 O O . SER A 1 192 ? 5.438 -14.423 -5.198 1.00 92.38 192 SER A O 1
ATOM 1458 N N . VAL A 1 193 ? 6.945 -13.253 -6.388 1.00 94.44 193 VAL A N 1
ATOM 1459 C CA . VAL A 1 193 ? 6.693 -11.962 -5.726 1.00 94.44 193 VAL A CA 1
ATOM 1460 C C . VAL A 1 193 ? 5.309 -11.438 -6.109 1.00 94.44 193 VAL A C 1
ATOM 1462 O O . VAL A 1 193 ? 4.521 -11.118 -5.228 1.00 94.44 193 VAL A O 1
ATOM 1465 N N . ILE A 1 194 ? 4.960 -11.459 -7.403 1.00 93.25 194 ILE A N 1
ATOM 1466 C CA . ILE A 1 194 ? 3.615 -11.097 -7.881 1.00 93.25 194 ILE A CA 1
ATOM 1467 C C . ILE A 1 194 ? 2.539 -11.989 -7.240 1.00 93.25 194 ILE A C 1
ATOM 1469 O O . ILE A 1 194 ? 1.464 -11.500 -6.911 1.00 93.25 194 ILE A O 1
ATOM 1473 N N . ALA A 1 195 ? 2.819 -13.281 -7.024 1.00 90.56 195 ALA A N 1
ATOM 1474 C CA . ALA A 1 195 ? 1.865 -14.211 -6.408 1.00 90.56 195 ALA A CA 1
ATOM 1475 C C . ALA A 1 195 ? 1.501 -13.838 -4.967 1.00 90.56 195 ALA A C 1
ATOM 1477 O O . ALA A 1 195 ? 0.373 -14.077 -4.543 1.00 90.56 195 ALA A O 1
ATOM 1478 N N . GLY A 1 196 ? 2.474 -13.317 -4.215 1.00 87.88 196 GLY A N 1
ATOM 1479 C CA . GLY A 1 196 ? 2.332 -12.981 -2.799 1.00 87.88 196 GLY A CA 1
ATOM 1480 C C . GLY A 1 196 ? 2.021 -11.510 -2.528 1.00 87.88 196 GLY A C 1
ATOM 1481 O O . GLY A 1 196 ? 1.942 -11.123 -1.364 1.00 87.88 196 GLY A O 1
ATOM 1482 N N . ALA A 1 197 ? 1.884 -10.686 -3.567 1.00 88.75 197 ALA A N 1
ATOM 1483 C CA . ALA A 1 197 ? 1.700 -9.252 -3.418 1.00 88.75 197 ALA A CA 1
ATOM 1484 C C . ALA A 1 197 ? 0.229 -8.867 -3.203 1.00 88.75 197 ALA A C 1
ATOM 1486 O O . ALA A 1 197 ? -0.661 -9.335 -3.912 1.00 88.75 197 ALA A O 1
ATOM 1487 N N . ASP A 1 198 ? -0.006 -7.945 -2.270 1.00 85.31 198 ASP A N 1
ATOM 1488 C CA . ASP A 1 198 ? -1.292 -7.258 -2.109 1.00 85.31 198 ASP A CA 1
ATOM 1489 C C . ASP A 1 198 ? -1.439 -6.121 -3.126 1.00 85.31 198 ASP A C 1
ATOM 1491 O O . ASP A 1 198 ? -2.544 -5.806 -3.566 1.00 85.31 198 ASP A O 1
ATOM 1495 N N . TYR A 1 199 ? -0.311 -5.526 -3.523 1.00 86.81 199 TYR A N 1
ATOM 1496 C CA . TYR A 1 199 ? -0.246 -4.458 -4.510 1.00 86.81 199 TYR A CA 1
ATOM 1497 C C . TYR A 1 199 ? 0.783 -4.772 -5.593 1.00 86.81 199 TYR A C 1
ATOM 1499 O O . TYR A 1 199 ? 1.950 -5.035 -5.308 1.00 86.81 199 TYR A O 1
ATOM 1507 N N . VAL A 1 200 ? 0.354 -4.709 -6.854 1.00 91.50 200 VAL A N 1
ATOM 1508 C CA . VAL A 1 200 ? 1.237 -4.850 -8.014 1.00 91.50 200 VAL A CA 1
ATOM 1509 C C . VAL A 1 200 ? 1.158 -3.572 -8.834 1.00 91.50 200 VAL A C 1
ATOM 1511 O O . VAL A 1 200 ? 0.102 -3.289 -9.409 1.00 91.50 200 VAL A O 1
ATOM 1514 N N . LEU A 1 201 ? 2.265 -2.833 -8.947 1.00 93.75 201 LEU A N 1
ATOM 1515 C CA . LEU A 1 201 ? 2.338 -1.698 -9.865 1.00 93.75 201 LEU A CA 1
ATOM 1516 C C . LEU A 1 201 ? 2.300 -2.220 -11.305 1.00 93.75 201 LEU A C 1
ATOM 1518 O O . LEU A 1 201 ? 3.300 -2.692 -11.847 1.00 93.75 201 LEU A O 1
ATOM 1522 N N . GLY A 1 202 ? 1.113 -2.161 -11.905 1.00 92.75 202 GLY A N 1
ATOM 1523 C CA . GLY A 1 202 ? 0.875 -2.545 -13.291 1.00 92.75 202 GLY A CA 1
ATOM 1524 C C . GLY A 1 202 ? 1.361 -1.488 -14.280 1.00 92.75 202 GLY A C 1
ATOM 1525 O O . GLY A 1 202 ? 1.358 -0.291 -13.987 1.00 92.75 202 GLY A O 1
ATOM 1526 N N . PHE A 1 203 ? 1.700 -1.924 -15.494 1.00 93.81 203 PHE A N 1
ATOM 1527 C CA . PHE A 1 203 ? 2.223 -1.032 -16.531 1.00 93.81 203 PHE A CA 1
ATOM 1528 C C . PHE A 1 203 ? 1.266 0.113 -16.910 1.00 93.81 203 PHE A C 1
ATOM 1530 O O . PHE A 1 203 ? 1.726 1.206 -17.208 1.00 93.81 203 PHE A O 1
ATOM 1537 N N . PHE A 1 204 ? -0.058 -0.089 -16.870 1.00 90.75 204 PHE A N 1
ATOM 1538 C CA . PHE A 1 204 ? -1.022 0.990 -17.137 1.00 90.75 204 PHE A CA 1
ATOM 1539 C C . PHE A 1 204 ? -0.939 2.117 -16.101 1.00 90.75 204 PHE A C 1
ATOM 1541 O O . PHE A 1 204 ? -0.872 3.286 -16.476 1.00 90.75 204 PHE A O 1
ATOM 1548 N N . THR A 1 205 ? -0.920 1.770 -14.810 1.00 90.75 205 THR A N 1
ATOM 1549 C CA . THR A 1 205 ? -0.768 2.738 -13.714 1.00 90.75 205 THR A CA 1
ATOM 1550 C C . THR A 1 205 ? 0.577 3.444 -13.821 1.00 90.75 205 THR A C 1
ATOM 1552 O O . THR A 1 205 ? 0.636 4.669 -13.779 1.00 90.75 205 THR A O 1
ATOM 1555 N N . PHE A 1 206 ? 1.640 2.680 -14.065 1.00 94.31 206 PHE A N 1
ATOM 1556 C CA . PHE A 1 206 ? 2.982 3.199 -14.302 1.00 94.31 206 PHE A CA 1
ATOM 1557 C C . PHE A 1 206 ? 3.036 4.191 -15.482 1.00 94.31 206 PHE A C 1
ATOM 1559 O O . PHE A 1 206 ? 3.533 5.306 -15.350 1.00 94.31 206 PHE A O 1
ATOM 1566 N N . ALA A 1 207 ? 2.453 3.841 -16.628 1.00 92.50 207 ALA A N 1
ATOM 1567 C CA . ALA A 1 207 ? 2.394 4.716 -17.794 1.00 92.50 207 ALA A CA 1
ATOM 1568 C C . ALA A 1 207 ? 1.610 6.012 -17.526 1.00 92.50 207 ALA A C 1
ATOM 1570 O O . ALA A 1 207 ? 2.005 7.070 -18.008 1.00 92.50 207 ALA A O 1
ATOM 1571 N N . SER A 1 208 ? 0.554 5.947 -16.705 1.00 89.50 208 SER A N 1
ATOM 1572 C CA . SER A 1 208 ? -0.257 7.114 -16.322 1.00 89.50 208 SER A CA 1
ATOM 1573 C C . SER A 1 208 ? 0.505 8.171 -15.515 1.00 89.50 208 SER A C 1
ATOM 1575 O O . SER A 1 208 ? 0.069 9.323 -15.416 1.00 89.50 208 SER A O 1
ATOM 1577 N N . VAL A 1 209 ? 1.613 7.781 -14.878 1.00 90.25 209 VAL A N 1
ATOM 1578 C CA . VAL A 1 209 ? 2.428 8.680 -14.052 1.00 90.25 209 VAL A CA 1
ATOM 1579 C C . VAL A 1 209 ? 3.702 9.128 -14.759 1.00 90.25 209 VAL A C 1
ATOM 1581 O O . VAL A 1 209 ? 4.200 10.203 -14.449 1.00 90.25 209 VAL A O 1
ATOM 1584 N N . LEU A 1 210 ? 4.196 8.379 -15.752 1.00 91.19 210 LEU A N 1
ATOM 1585 C CA . LEU A 1 210 ? 5.447 8.689 -16.452 1.00 91.19 210 LEU A CA 1
ATOM 1586 C C . LEU A 1 210 ? 5.483 10.092 -17.081 1.00 91.19 210 LEU A C 1
ATOM 1588 O O . LEU A 1 210 ? 6.467 10.804 -16.896 1.00 91.19 210 LEU A O 1
ATOM 1592 N N . GLY A 1 211 ? 4.428 10.503 -17.793 1.00 87.25 211 GLY A N 1
ATOM 1593 C CA . GLY A 1 211 ? 4.365 11.843 -18.398 1.00 87.25 211 GLY A CA 1
ATOM 1594 C C . GLY A 1 211 ? 4.332 12.960 -17.349 1.00 87.25 211 GLY A C 1
ATOM 1595 O O . GLY A 1 211 ? 5.070 13.936 -17.438 1.00 87.25 211 GLY A O 1
ATOM 1596 N N . ARG A 1 212 ? 3.569 12.760 -16.269 1.00 86.44 212 ARG A N 1
ATOM 1597 C CA . ARG A 1 212 ? 3.506 13.710 -15.146 1.00 86.44 212 ARG A CA 1
ATOM 1598 C C . ARG A 1 212 ? 4.833 13.819 -14.393 1.00 86.44 212 ARG A C 1
ATOM 1600 O O . ARG A 1 212 ? 5.186 14.899 -13.927 1.00 86.44 212 ARG A O 1
ATOM 1607 N N . LEU A 1 213 ? 5.571 12.715 -14.283 1.00 87.25 213 LEU A N 1
ATOM 1608 C CA . LEU A 1 213 ? 6.907 12.701 -13.697 1.00 87.25 213 LEU A CA 1
ATOM 1609 C C . LEU A 1 213 ? 7.922 13.444 -14.557 1.00 87.25 213 LEU A C 1
ATOM 1611 O O . LEU A 1 213 ? 8.744 14.165 -14.001 1.00 87.25 213 LEU A O 1
ATOM 1615 N N . HIS A 1 214 ? 7.846 13.321 -15.885 1.00 88.31 214 HIS A N 1
ATOM 1616 C CA . HIS A 1 214 ? 8.691 14.100 -16.794 1.00 88.31 214 HIS A CA 1
ATOM 1617 C C . HIS A 1 214 ? 8.533 15.608 -16.548 1.00 88.31 214 HIS A C 1
ATOM 1619 O O . HIS A 1 214 ? 9.523 16.311 -16.367 1.00 88.31 214 HIS A O 1
ATOM 1625 N N . GLU A 1 215 ? 7.293 16.084 -16.414 1.00 84.12 215 GLU A N 1
ATOM 1626 C CA . GLU A 1 215 ? 6.988 17.500 -16.159 1.00 84.12 215 GLU A CA 1
ATOM 1627 C C . GLU A 1 215 ? 7.398 17.985 -14.755 1.00 84.12 215 GLU A C 1
ATOM 1629 O O . GLU A 1 215 ? 7.653 19.175 -14.558 1.00 84.12 215 GLU A O 1
ATOM 1634 N N . ARG A 1 216 ? 7.454 17.086 -13.762 1.00 80.69 216 ARG A N 1
ATOM 1635 C CA . ARG A 1 216 ? 7.670 17.425 -12.340 1.00 80.69 216 ARG A CA 1
ATOM 1636 C C . ARG A 1 216 ? 8.979 16.905 -11.754 1.00 80.69 216 ARG A C 1
ATOM 1638 O O . ARG A 1 216 ? 9.178 16.996 -10.542 1.00 80.69 216 ARG A O 1
ATOM 1645 N N . VAL A 1 217 ? 9.890 16.387 -12.575 1.00 74.06 217 VAL A N 1
ATOM 1646 C CA . VAL A 1 217 ? 11.130 15.756 -12.094 1.00 74.06 217 VAL A CA 1
ATOM 1647 C C . VAL A 1 217 ? 11.966 16.698 -11.214 1.00 74.06 217 VAL A C 1
ATOM 1649 O O . VAL A 1 217 ? 12.534 16.265 -10.219 1.00 74.06 217 VAL A O 1
ATOM 1652 N N . CYS A 1 218 ? 11.972 18.001 -11.514 1.00 66.00 218 CYS A N 1
ATOM 1653 C CA . CYS A 1 218 ? 12.739 19.007 -10.772 1.00 66.00 218 CYS A CA 1
ATOM 1654 C C . CYS A 1 218 ? 12.112 19.429 -9.429 1.00 66.00 218 CYS A C 1
ATOM 1656 O O . CYS A 1 218 ? 12.778 20.090 -8.638 1.00 66.00 218 CYS A O 1
ATOM 1658 N N . SER A 1 219 ? 10.841 19.097 -9.179 1.00 66.88 219 SER A N 1
ATOM 1659 C CA . SER A 1 219 ? 10.114 19.440 -7.945 1.00 66.88 219 SER A CA 1
ATOM 1660 C C . SER A 1 219 ? 9.691 18.219 -7.127 1.00 66.88 219 SER A C 1
ATOM 1662 O O . SER A 1 219 ? 9.123 18.370 -6.047 1.00 66.88 219 SER A O 1
ATOM 1664 N N . THR A 1 220 ? 9.976 17.013 -7.621 1.00 66.25 220 THR A N 1
ATOM 1665 C CA . THR A 1 220 ? 9.640 15.758 -6.949 1.00 66.25 220 THR A CA 1
ATOM 1666 C C . THR A 1 220 ? 10.824 15.304 -6.107 1.00 66.25 220 THR A C 1
ATOM 1668 O O . THR A 1 220 ? 11.934 15.134 -6.611 1.00 66.25 220 THR A O 1
ATOM 1671 N N . GLN A 1 221 ? 10.597 15.102 -4.810 1.00 64.12 221 GLN A N 1
ATOM 1672 C CA . GLN A 1 221 ? 11.667 14.712 -3.895 1.00 64.12 221 GLN A CA 1
ATOM 1673 C C . GLN A 1 221 ? 12.085 13.244 -4.079 1.00 64.12 221 GLN A C 1
ATOM 1675 O O . GLN A 1 221 ? 13.230 12.929 -3.773 1.00 64.12 221 GLN A O 1
ATOM 1680 N N . GLY A 1 222 ? 11.235 12.390 -4.662 1.00 70.44 222 GLY A N 1
ATOM 1681 C CA . GLY A 1 222 ? 11.434 10.937 -4.662 1.00 70.44 222 GLY A CA 1
ATOM 1682 C C . GLY A 1 222 ? 11.053 10.356 -3.308 1.00 70.44 222 GLY A C 1
ATOM 1683 O O . GLY A 1 222 ? 10.711 11.110 -2.396 1.00 70.44 222 GLY A O 1
ATOM 1684 N N . ALA A 1 223 ? 11.057 9.032 -3.177 1.00 71.31 223 ALA A N 1
ATOM 1685 C CA . ALA A 1 223 ? 10.562 8.456 -1.941 1.00 71.31 223 ALA A CA 1
ATOM 1686 C C . ALA A 1 223 ? 11.461 8.813 -0.751 1.00 71.31 223 ALA A C 1
ATOM 1688 O O . ALA A 1 223 ? 12.652 9.099 -0.883 1.00 71.31 223 ALA A O 1
ATOM 1689 N N . ALA A 1 224 ? 10.825 8.855 0.419 1.00 63.75 224 ALA A N 1
ATOM 1690 C CA . ALA A 1 224 ? 11.390 9.451 1.622 1.00 63.75 224 ALA A CA 1
ATOM 1691 C C . ALA A 1 224 ? 12.675 8.769 2.116 1.00 63.75 224 ALA A C 1
ATOM 1693 O O . ALA A 1 224 ? 13.452 9.393 2.836 1.00 63.75 224 ALA A O 1
ATOM 1694 N N . ASP A 1 225 ? 12.891 7.511 1.729 1.00 68.69 225 ASP A N 1
ATOM 1695 C CA . ASP A 1 225 ? 14.059 6.712 2.074 1.00 68.69 225 ASP A CA 1
ATOM 1696 C C . ASP A 1 225 ? 14.460 5.804 0.897 1.00 68.69 225 ASP A C 1
ATOM 1698 O O . ASP A 1 225 ? 13.604 5.322 0.152 1.00 68.69 225 ASP A O 1
ATOM 1702 N N . GLY A 1 226 ? 15.764 5.578 0.738 1.00 67.62 226 GLY A N 1
ATOM 1703 C CA . GLY A 1 226 ? 16.356 4.662 -0.236 1.00 67.62 226 GLY A CA 1
ATOM 1704 C C . GLY A 1 226 ? 16.213 4.992 -1.731 1.00 67.62 226 GLY A C 1
ATOM 1705 O O . GLY A 1 226 ? 16.191 6.154 -2.115 1.00 67.62 226 GLY A O 1
ATOM 1706 N N . HIS A 1 227 ? 16.301 3.934 -2.570 1.00 66.25 227 HIS A N 1
ATOM 1707 C CA . HIS A 1 227 ? 16.584 3.895 -4.029 1.00 66.25 227 HIS A CA 1
ATOM 1708 C C . HIS A 1 227 ? 17.547 5.000 -4.543 1.00 66.25 227 HIS A C 1
ATOM 1710 O O . HIS A 1 227 ? 17.365 5.613 -5.594 1.00 66.25 227 HIS A O 1
ATOM 1716 N N . TRP A 1 228 ? 18.629 5.152 -3.788 1.00 63.16 228 TRP A N 1
ATOM 1717 C CA . TRP A 1 228 ? 19.917 5.807 -4.027 1.00 63.16 228 TRP A CA 1
ATOM 1718 C C . TRP A 1 228 ? 19.931 7.322 -4.155 1.00 63.16 228 TRP A C 1
ATOM 1720 O O . TRP A 1 228 ? 20.074 7.879 -5.242 1.00 63.16 228 TRP A O 1
ATOM 1730 N N . ARG A 1 229 ? 19.974 7.968 -2.984 1.00 58.75 229 ARG A N 1
ATOM 1731 C CA . ARG A 1 229 ? 20.735 9.200 -2.755 1.00 58.75 229 ARG A CA 1
ATOM 1732 C C . ARG A 1 229 ? 21.913 8.903 -1.825 1.00 58.75 229 ARG A C 1
ATOM 1734 O O . ARG A 1 229 ? 21.737 8.344 -0.749 1.00 58.75 229 ARG A O 1
ATOM 1741 N N . SER A 1 230 ? 23.119 9.217 -2.291 1.00 52.41 230 SER A N 1
ATOM 1742 C CA . SER A 1 230 ? 24.359 9.107 -1.515 1.00 52.41 230 SER A CA 1
ATOM 1743 C C . SER A 1 230 ? 24.347 10.093 -0.338 1.00 52.41 230 SER A C 1
ATOM 1745 O O . SER A 1 230 ? 23.711 11.135 -0.462 1.00 52.41 230 SER A O 1
ATOM 1747 N N . ASP A 1 231 ? 25.050 9.744 0.747 1.00 47.47 231 ASP A N 1
ATOM 1748 C CA . ASP A 1 231 ? 25.202 10.437 2.046 1.00 47.47 231 ASP A CA 1
ATOM 1749 C C . ASP A 1 231 ? 24.957 11.965 2.102 1.00 47.47 231 ASP A C 1
ATOM 1751 O O . ASP A 1 231 ? 25.268 12.687 1.154 1.00 47.47 231 ASP A O 1
ATOM 1755 N N . PRO A 1 232 ? 24.490 12.499 3.253 1.00 49.09 232 PRO A N 1
ATOM 1756 C CA . PRO A 1 232 ? 24.115 13.902 3.383 1.00 49.09 232 PRO A CA 1
ATOM 1757 C C . PRO A 1 232 ? 25.260 14.898 3.088 1.00 49.09 232 PRO A C 1
ATOM 1759 O O . PRO A 1 232 ? 26.401 14.677 3.506 1.00 49.09 232 PRO A O 1
ATOM 1762 N N . PRO A 1 233 ? 24.943 16.051 2.462 1.00 50.25 233 PRO A N 1
ATOM 1763 C CA . PRO A 1 233 ? 23.588 16.510 2.145 1.00 50.25 233 PRO A CA 1
ATOM 1764 C C . PRO A 1 233 ? 22.983 15.788 0.922 1.00 50.25 233 PRO A C 1
ATOM 1766 O O . PRO A 1 233 ? 23.722 15.364 0.035 1.00 50.25 233 PRO A O 1
ATOM 1769 N N . PRO A 1 234 ? 21.643 15.629 0.867 1.00 52.88 234 PRO A N 1
ATOM 1770 C CA . PRO A 1 234 ? 20.939 14.849 -0.151 1.00 52.88 234 PRO A CA 1
ATOM 1771 C C . PRO A 1 234 ? 20.870 15.606 -1.488 1.00 52.88 234 PRO A C 1
ATOM 1773 O O . PRO A 1 234 ? 19.792 15.915 -1.985 1.00 52.88 234 PRO A O 1
ATOM 1776 N N . ASP A 1 235 ? 22.019 15.911 -2.084 1.00 49.75 235 ASP A N 1
ATOM 1777 C CA . ASP A 1 235 ? 22.107 16.687 -3.328 1.00 49.75 235 ASP A CA 1
ATOM 1778 C C . ASP A 1 235 ? 22.203 15.791 -4.583 1.00 49.75 235 ASP A C 1
ATOM 1780 O O . ASP A 1 235 ? 22.302 16.278 -5.710 1.00 49.75 235 ASP A O 1
ATOM 1784 N N . GLY A 1 236 ? 22.152 14.462 -4.422 1.00 51.81 236 GLY A N 1
ATOM 1785 C CA . GLY A 1 236 ? 22.088 13.517 -5.540 1.00 51.81 236 GLY A CA 1
ATOM 1786 C C . GLY A 1 236 ? 20.678 13.430 -6.146 1.00 51.81 236 GLY A C 1
ATOM 1787 O O . GLY A 1 236 ? 19.700 13.362 -5.399 1.00 51.81 236 GLY A O 1
ATOM 1788 N N . PRO A 1 237 ? 20.501 13.396 -7.481 1.00 58.09 237 PRO A N 1
ATOM 1789 C CA . PRO A 1 237 ? 19.184 13.164 -8.068 1.00 58.09 237 PRO A CA 1
ATOM 1790 C C . PRO A 1 237 ? 18.699 11.756 -7.715 1.00 58.09 237 PRO A C 1
ATOM 1792 O O . PRO A 1 237 ? 19.455 10.791 -7.813 1.00 58.09 237 PRO A O 1
ATOM 1795 N N . ALA A 1 238 ? 17.433 11.649 -7.316 1.00 70.19 238 ALA A N 1
ATOM 1796 C CA . ALA A 1 238 ? 16.818 10.368 -7.006 1.00 70.19 238 ALA A CA 1
ATOM 1797 C C . ALA A 1 238 ? 16.762 9.485 -8.271 1.00 70.19 238 ALA A C 1
ATOM 1799 O O . ALA A 1 238 ? 16.682 9.998 -9.394 1.00 70.19 238 ALA A O 1
ATOM 1800 N N . THR A 1 239 ? 16.823 8.161 -8.115 1.00 84.44 239 THR A N 1
ATOM 1801 C CA . THR A 1 239 ? 16.614 7.230 -9.239 1.00 84.44 239 THR A CA 1
ATOM 1802 C C . THR A 1 239 ? 15.191 7.336 -9.793 1.00 84.44 239 THR A C 1
ATOM 1804 O O . THR A 1 239 ? 14.313 7.944 -9.183 1.00 84.44 239 THR A O 1
ATOM 1807 N N . LEU A 1 240 ? 14.906 6.738 -10.952 1.00 88.00 240 LEU A N 1
ATOM 1808 C CA . LEU A 1 240 ? 13.531 6.751 -11.452 1.00 88.00 240 LEU A CA 1
ATOM 1809 C C . LEU A 1 240 ? 12.619 5.850 -10.606 1.00 88.00 240 LEU A C 1
ATOM 1811 O O . LEU A 1 240 ? 11.455 6.194 -10.392 1.00 88.00 240 LEU A O 1
ATOM 1815 N N . THR A 1 241 ? 13.158 4.759 -10.048 1.00 89.81 241 THR A N 1
ATOM 1816 C CA . THR A 1 241 ? 12.458 3.956 -9.033 1.00 89.81 241 THR A CA 1
ATOM 1817 C C . THR A 1 241 ? 12.046 4.804 -7.832 1.00 89.81 241 THR A C 1
ATOM 1819 O O . THR A 1 241 ? 10.968 4.576 -7.288 1.00 89.81 241 THR A O 1
ATOM 1822 N N . ALA A 1 242 ? 12.814 5.839 -7.481 1.00 86.62 242 ALA A N 1
ATOM 1823 C CA . ALA A 1 242 ? 12.468 6.770 -6.412 1.00 86.62 242 ALA A CA 1
ATOM 1824 C C . ALA A 1 242 ? 11.171 7.508 -6.610 1.00 86.62 242 ALA A C 1
ATOM 1826 O O . ALA A 1 242 ? 10.282 7.515 -5.761 1.00 86.62 242 ALA A O 1
ATOM 1827 N N . LEU A 1 243 ? 11.108 8.156 -7.763 1.00 87.44 243 LEU A N 1
ATOM 1828 C CA . LEU A 1 243 ? 10.030 9.045 -8.129 1.00 87.44 243 LEU A CA 1
ATOM 1829 C C . LEU A 1 243 ? 8.753 8.228 -8.306 1.00 87.44 243 LEU A C 1
ATOM 1831 O O . LEU A 1 243 ? 7.680 8.633 -7.873 1.00 87.44 243 LEU A O 1
ATOM 1835 N N . ILE A 1 244 ? 8.890 7.036 -8.889 1.00 88.94 244 ILE A N 1
ATOM 1836 C CA . ILE A 1 244 ? 7.789 6.092 -9.051 1.00 88.94 244 ILE A CA 1
ATOM 1837 C C . ILE A 1 244 ? 7.323 5.537 -7.708 1.00 88.94 244 ILE A C 1
ATOM 1839 O O . ILE A 1 244 ? 6.117 5.396 -7.521 1.00 88.94 244 ILE A O 1
ATOM 1843 N N . SER A 1 245 ? 8.233 5.241 -6.778 1.00 86.44 245 SER A N 1
ATOM 1844 C CA . SER A 1 245 ? 7.851 4.694 -5.473 1.00 86.44 245 SER A CA 1
ATOM 1845 C C . SER A 1 245 ? 7.026 5.680 -4.658 1.00 86.44 245 SER A C 1
ATOM 1847 O O . SER A 1 245 ? 5.988 5.291 -4.131 1.00 86.44 245 SER A O 1
ATOM 1849 N N . ASP A 1 246 ? 7.427 6.950 -4.653 1.00 82.56 246 ASP A N 1
ATOM 1850 C CA . ASP A 1 246 ? 6.683 8.042 -4.020 1.00 82.56 246 ASP A CA 1
ATOM 1851 C C . ASP A 1 246 ? 5.277 8.199 -4.626 1.00 82.56 246 ASP A C 1
ATOM 1853 O O . ASP A 1 246 ? 4.263 8.129 -3.937 1.00 82.56 246 ASP A O 1
ATOM 1857 N N . TRP A 1 247 ? 5.193 8.297 -5.955 1.00 85.12 247 TRP A N 1
ATOM 1858 C CA . TRP A 1 247 ? 3.925 8.543 -6.650 1.00 85.12 247 TRP A CA 1
ATOM 1859 C C . TRP A 1 247 ? 2.961 7.357 -6.646 1.00 85.12 247 TRP A C 1
ATOM 1861 O O . TRP A 1 247 ? 1.749 7.544 -6.738 1.00 85.12 247 TRP A O 1
ATOM 1871 N N . CYS A 1 248 ? 3.492 6.135 -6.616 1.00 86.19 248 CYS A N 1
ATOM 1872 C CA . CYS A 1 248 ? 2.706 4.906 -6.709 1.00 86.19 248 CYS A CA 1
ATOM 1873 C C . CYS A 1 248 ? 2.587 4.171 -5.372 1.00 86.19 248 CYS A C 1
ATOM 1875 O O . CYS A 1 248 ? 2.141 3.020 -5.384 1.00 86.19 248 CYS A O 1
ATOM 1877 N N . ALA A 1 249 ? 2.987 4.808 -4.266 1.00 82.56 249 ALA A N 1
ATOM 1878 C CA . ALA A 1 249 ? 2.929 4.259 -2.916 1.00 82.56 249 ALA A CA 1
ATOM 1879 C C . ALA A 1 249 ? 3.623 2.884 -2.781 1.00 82.56 249 ALA A C 1
ATOM 1881 O O . ALA A 1 249 ? 3.077 1.945 -2.200 1.00 82.56 249 ALA A O 1
ATOM 1882 N N . LEU A 1 250 ? 4.822 2.733 -3.359 1.00 88.00 250 LEU A N 1
ATOM 1883 C CA . LEU A 1 250 ? 5.600 1.494 -3.244 1.00 88.00 250 LEU A CA 1
ATOM 1884 C C . LEU A 1 250 ? 6.472 1.486 -1.982 1.00 88.00 250 LEU A C 1
ATOM 1886 O O . LEU A 1 250 ? 7.029 2.525 -1.618 1.00 88.00 250 LEU A O 1
ATOM 1890 N N . PRO A 1 251 ? 6.667 0.306 -1.360 1.00 88.00 251 PRO A N 1
ATOM 1891 C CA . PRO A 1 251 ? 7.500 0.175 -0.175 1.00 88.00 251 PRO A CA 1
ATOM 1892 C C . PRO A 1 251 ? 8.949 0.519 -0.502 1.00 88.00 251 PRO A C 1
ATOM 1894 O O . PRO A 1 251 ? 9.629 -0.215 -1.225 1.00 88.00 251 PRO A O 1
ATOM 1897 N N . SER A 1 252 ? 9.438 1.617 0.057 1.00 83.56 252 SER A N 1
ATOM 1898 C CA . SER A 1 252 ? 10.790 2.087 -0.230 1.00 83.56 252 SER A CA 1
ATOM 1899 C C . SER A 1 252 ? 11.822 1.446 0.710 1.00 83.56 252 SER A C 1
ATOM 1901 O O . SER A 1 252 ? 11.569 1.342 1.914 1.00 83.56 252 SER A O 1
ATOM 1903 N N . PRO A 1 253 ? 12.957 0.946 0.188 1.00 85.81 253 PRO A N 1
ATOM 1904 C CA . PRO A 1 253 ? 14.035 0.413 1.024 1.00 85.81 253 PRO A CA 1
ATOM 1905 C C . PRO A 1 253 ? 14.716 1.523 1.844 1.00 85.81 253 PRO A C 1
ATOM 1907 O O . PRO A 1 253 ? 14.631 2.687 1.478 1.00 85.81 253 PRO A O 1
ATOM 1910 N N . HIS A 1 254 ? 15.416 1.179 2.922 1.00 80.81 254 HIS A N 1
ATOM 1911 C CA . HIS A 1 254 ? 16.193 2.137 3.725 1.00 80.81 254 HIS A CA 1
ATOM 1912 C C . HIS A 1 254 ? 17.601 2.377 3.158 1.00 80.81 254 HIS A C 1
ATOM 1914 O O . HIS A 1 254 ? 18.180 1.493 2.523 1.00 80.81 254 HIS A O 1
ATOM 1920 N N . HIS A 1 255 ? 18.217 3.530 3.455 1.00 75.62 255 HIS A N 1
ATOM 1921 C CA . HIS A 1 255 ? 19.599 3.842 3.042 1.00 75.62 255 HIS A CA 1
ATOM 1922 C C . HIS A 1 255 ? 20.605 2.724 3.388 1.00 75.62 255 HIS A C 1
ATOM 1924 O O . HIS A 1 255 ? 21.430 2.360 2.549 1.00 75.62 255 HIS A O 1
ATOM 1930 N N . GLY A 1 256 ? 20.505 2.134 4.584 1.00 76.12 256 GLY A N 1
ATOM 1931 C CA . GLY A 1 256 ? 21.393 1.059 5.047 1.00 76.12 256 GLY A CA 1
ATOM 1932 C C . GLY A 1 256 ? 21.075 -0.341 4.505 1.00 76.12 256 GLY A C 1
ATOM 1933 O O . GLY A 1 256 ? 21.868 -1.266 4.689 1.00 76.12 256 GLY A O 1
ATOM 1934 N N . GLU A 1 257 ? 19.938 -0.533 3.835 1.00 83.62 257 GLU A N 1
ATOM 1935 C CA . GLU A 1 257 ? 19.546 -1.841 3.315 1.00 83.62 257 GLU A CA 1
ATOM 1936 C C . GLU A 1 257 ? 20.257 -2.157 1.999 1.00 83.62 257 GLU A C 1
ATOM 1938 O O . GLU A 1 257 ? 20.384 -1.319 1.108 1.00 83.62 257 GLU A O 1
ATOM 1943 N N . ALA A 1 258 ? 20.626 -3.424 1.804 1.00 87.75 258 ALA A N 1
ATOM 1944 C CA . ALA A 1 258 ? 21.167 -3.890 0.527 1.00 87.75 258 ALA A CA 1
ATOM 1945 C C . ALA A 1 258 ? 20.167 -3.713 -0.635 1.00 87.75 258 ALA A C 1
ATOM 1947 O O . ALA A 1 258 ? 20.578 -3.495 -1.772 1.00 87.75 258 ALA A O 1
ATOM 1948 N N . ALA A 1 259 ? 18.858 -3.783 -0.355 1.00 89.12 259 ALA A N 1
ATOM 1949 C CA . ALA A 1 259 ? 17.803 -3.510 -1.333 1.00 89.12 259 ALA A CA 1
ATOM 1950 C C . ALA A 1 259 ? 17.798 -2.049 -1.790 1.00 89.12 259 ALA A C 1
ATOM 1952 O O . ALA A 1 259 ? 17.461 -1.794 -2.938 1.00 89.12 259 ALA A O 1
ATOM 1953 N N . ASN A 1 260 ? 18.280 -1.146 -0.929 1.00 87.19 260 ASN A N 1
ATOM 1954 C CA . ASN A 1 260 ? 18.921 0.113 -1.273 1.00 87.19 260 ASN A CA 1
ATOM 1955 C C . ASN A 1 260 ? 19.384 0.168 -2.725 1.00 87.19 260 ASN A C 1
ATOM 1957 O O . ASN A 1 260 ? 18.807 0.818 -3.589 1.00 87.19 260 ASN A O 1
ATOM 1961 N N . THR A 1 261 ? 20.492 -0.539 -2.907 1.00 84.81 261 THR A N 1
ATOM 1962 C CA . THR A 1 261 ? 21.531 -0.350 -3.931 1.00 84.81 261 THR A CA 1
ATOM 1963 C C . THR A 1 261 ? 21.387 -1.308 -5.084 1.00 84.81 261 THR A C 1
ATOM 1965 O O . THR A 1 261 ? 22.052 -1.189 -6.114 1.00 84.81 261 THR A O 1
ATOM 1968 N N . ALA A 1 262 ? 20.502 -2.273 -4.894 1.00 89.06 262 ALA A N 1
ATOM 1969 C CA . ALA A 1 262 ? 20.253 -3.316 -5.835 1.00 89.06 262 ALA A CA 1
ATOM 1970 C C . ALA A 1 262 ? 19.301 -2.816 -6.925 1.00 89.06 262 ALA A C 1
ATOM 1972 O O . ALA A 1 262 ? 18.365 -2.058 -6.676 1.00 89.06 262 ALA A O 1
ATOM 1973 N N . THR A 1 263 ? 19.514 -3.290 -8.148 1.00 89.75 263 THR A N 1
ATOM 1974 C CA . THR A 1 263 ? 18.560 -3.074 -9.234 1.00 89.75 263 THR A CA 1
ATOM 1975 C C . THR A 1 263 ? 17.233 -3.756 -8.902 1.00 89.75 263 THR A C 1
ATOM 1977 O O . THR A 1 263 ? 17.201 -4.786 -8.220 1.00 89.75 263 THR A O 1
ATOM 1980 N N . VAL A 1 264 ? 16.125 -3.211 -9.405 1.00 91.12 264 VAL A N 1
ATOM 1981 C CA . VAL A 1 264 ? 14.777 -3.699 -9.058 1.00 91.12 264 VAL A CA 1
ATOM 1982 C C . VAL A 1 264 ? 14.479 -5.132 -9.516 1.00 91.12 264 VAL A C 1
ATOM 1984 O O . VAL A 1 264 ? 13.556 -5.765 -9.010 1.00 91.12 264 VAL A O 1
ATOM 1987 N N . ASP A 1 265 ? 15.256 -5.656 -10.464 1.00 92.31 265 ASP A N 1
ATOM 1988 C CA . ASP A 1 265 ? 15.187 -7.033 -10.960 1.00 92.31 265 ASP A CA 1
ATOM 1989 C C . ASP A 1 265 ? 16.118 -8.006 -10.213 1.00 92.31 265 ASP A C 1
ATOM 1991 O O . ASP A 1 265 ? 16.107 -9.209 -10.482 1.00 92.31 265 ASP A O 1
ATOM 1995 N N . SER A 1 266 ? 16.910 -7.515 -9.258 1.00 93.56 266 SER A N 1
ATOM 1996 C CA . SER A 1 266 ? 17.812 -8.344 -8.461 1.00 93.56 266 SER A CA 1
ATOM 1997 C C . SER A 1 266 ? 17.061 -9.178 -7.409 1.00 93.56 266 SER A C 1
ATOM 1999 O O . SER A 1 266 ? 16.064 -8.719 -6.842 1.00 93.56 266 SER A O 1
ATOM 2001 N N . PRO A 1 267 ? 17.576 -10.362 -7.019 1.00 93.44 267 PRO A N 1
ATOM 2002 C CA . PRO A 1 267 ? 17.000 -11.145 -5.922 1.00 93.44 267 PRO A CA 1
ATOM 2003 C C . PRO A 1 267 ? 16.923 -10.380 -4.593 1.00 93.44 267 PRO A C 1
ATOM 2005 O O . PRO A 1 267 ? 16.067 -10.666 -3.761 1.00 93.44 267 PRO A O 1
ATOM 2008 N N . THR A 1 268 ? 17.815 -9.412 -4.369 1.00 93.12 268 THR A N 1
ATOM 2009 C CA . THR A 1 268 ? 17.817 -8.574 -3.163 1.00 93.12 268 THR A CA 1
ATOM 2010 C C . THR A 1 268 ? 16.627 -7.619 -3.141 1.00 93.12 268 THR A C 1
ATOM 2012 O O . THR A 1 268 ? 15.914 -7.578 -2.141 1.00 93.12 268 THR A O 1
ATOM 2015 N N . TYR A 1 269 ? 16.363 -6.911 -4.241 1.00 93.31 269 TYR A N 1
ATOM 2016 C CA . TYR A 1 269 ? 15.211 -6.011 -4.326 1.00 93.31 269 TYR A CA 1
ATOM 2017 C C . TYR A 1 269 ? 13.885 -6.785 -4.378 1.00 93.31 269 TYR A C 1
ATOM 2019 O O . TYR A 1 269 ? 12.906 -6.404 -3.743 1.00 93.31 269 TYR A O 1
ATOM 2027 N N . LEU A 1 270 ? 13.858 -7.937 -5.056 1.00 95.19 270 LEU A N 1
ATOM 2028 C CA . LEU A 1 270 ? 12.688 -8.818 -5.060 1.00 95.19 270 LEU A CA 1
ATOM 2029 C C . LEU A 1 270 ? 12.361 -9.357 -3.660 1.00 95.19 270 LEU A C 1
ATOM 2031 O O . LEU A 1 270 ? 11.185 -9.482 -3.326 1.00 95.19 270 LEU A O 1
ATOM 2035 N N . ARG A 1 271 ? 13.372 -9.636 -2.821 1.00 94.69 271 ARG A N 1
ATOM 2036 C CA . ARG A 1 271 ? 13.146 -9.996 -1.410 1.00 94.69 271 ARG A CA 1
ATOM 2037 C C . ARG A 1 271 ? 12.502 -8.856 -0.634 1.00 94.69 271 ARG A C 1
ATOM 2039 O O . ARG A 1 271 ? 11.558 -9.113 0.101 1.00 94.69 271 ARG A O 1
ATOM 2046 N N . HIS A 1 272 ? 12.962 -7.624 -0.834 1.00 93.19 272 HIS A N 1
ATOM 2047 C CA . HIS A 1 272 ? 12.356 -6.437 -0.224 1.00 93.19 272 HIS A CA 1
ATOM 2048 C C . HIS A 1 272 ? 10.883 -6.280 -0.616 1.00 93.19 272 HIS A C 1
ATOM 2050 O O . HIS A 1 272 ? 10.005 -6.220 0.244 1.00 93.19 272 HIS A O 1
ATOM 2056 N N . LEU A 1 273 ? 10.589 -6.315 -1.917 1.00 94.56 273 LEU A N 1
ATOM 2057 C CA . LEU A 1 273 ? 9.218 -6.233 -2.421 1.00 94.56 273 LEU A CA 1
ATOM 2058 C C . LEU A 1 273 ? 8.325 -7.351 -1.859 1.00 94.56 273 LEU A C 1
ATOM 2060 O O . LEU A 1 273 ? 7.226 -7.075 -1.378 1.00 94.56 273 LEU A O 1
ATOM 2064 N N . ALA A 1 274 ? 8.813 -8.596 -1.842 1.00 94.31 274 ALA A N 1
ATOM 2065 C CA . ALA A 1 274 ? 8.078 -9.724 -1.275 1.00 94.31 274 ALA A CA 1
ATOM 2066 C C . ALA A 1 274 ? 7.834 -9.571 0.235 1.00 94.31 274 ALA A C 1
ATOM 2068 O O . ALA A 1 274 ? 6.729 -9.854 0.699 1.00 94.31 274 ALA A O 1
ATOM 2069 N N . ALA A 1 275 ? 8.823 -9.082 0.991 1.00 91.88 275 ALA A N 1
ATOM 2070 C CA . ALA A 1 275 ? 8.693 -8.843 2.427 1.00 91.88 275 ALA A CA 1
ATOM 2071 C C . ALA A 1 275 ? 7.608 -7.799 2.706 1.00 91.88 275 ALA A C 1
ATOM 2073 O O . ALA A 1 275 ? 6.847 -7.927 3.658 1.00 91.88 275 ALA A O 1
ATOM 2074 N N . HIS A 1 276 ? 7.456 -6.812 1.828 1.00 90.56 276 HIS A N 1
ATOM 2075 C CA . HIS A 1 276 ? 6.421 -5.789 1.943 1.00 90.56 276 HIS A CA 1
ATOM 2076 C C . HIS A 1 276 ? 5.174 -6.062 1.095 1.00 90.56 276 HIS A C 1
ATOM 2078 O O . HIS A 1 276 ? 4.385 -5.140 0.863 1.00 90.56 276 HIS A O 1
ATOM 2084 N N . ARG A 1 277 ? 4.978 -7.309 0.640 1.00 91.19 277 ARG A N 1
ATOM 2085 C CA . ARG A 1 277 ? 3.807 -7.764 -0.134 1.00 91.19 277 ARG A CA 1
ATOM 2086 C C . ARG A 1 277 ? 3.461 -6.818 -1.287 1.00 91.19 277 ARG A C 1
ATOM 2088 O O . ARG A 1 277 ? 2.294 -6.530 -1.549 1.00 91.19 277 ARG A O 1
ATOM 2095 N N . ALA A 1 278 ? 4.484 -6.310 -1.956 1.00 92.88 278 ALA A N 1
ATOM 2096 C CA . ALA A 1 278 ? 4.367 -5.478 -3.138 1.00 92.88 278 ALA A CA 1
ATOM 2097 C C . ALA A 1 278 ? 5.072 -6.159 -4.309 1.00 92.88 278 ALA A C 1
ATOM 2099 O O . ALA A 1 278 ? 5.943 -7.006 -4.125 1.00 92.88 278 ALA A O 1
ATOM 2100 N N . ALA A 1 279 ? 4.707 -5.787 -5.528 1.00 95.12 279 ALA A N 1
ATOM 2101 C CA . ALA A 1 279 ? 5.396 -6.244 -6.720 1.00 95.12 279 ALA A CA 1
ATOM 2102 C C . ALA A 1 279 ? 5.375 -5.182 -7.814 1.00 95.12 279 ALA A C 1
ATOM 2104 O O . ALA A 1 279 ? 4.536 -4.281 -7.844 1.00 95.12 279 ALA A O 1
ATOM 2105 N N . LEU A 1 280 ? 6.288 -5.351 -8.760 1.00 96.12 280 LEU A N 1
ATOM 2106 C CA . LEU A 1 280 ? 6.290 -4.642 -10.025 1.00 96.12 280 LEU A CA 1
ATOM 2107 C C . LEU A 1 280 ? 5.847 -5.620 -11.112 1.00 96.12 280 LEU A C 1
ATOM 2109 O O . LEU A 1 280 ? 6.267 -6.778 -11.119 1.00 96.12 280 LEU A O 1
ATOM 2113 N N . ASP A 1 281 ? 4.999 -5.155 -12.026 1.00 94.88 281 ASP A N 1
ATOM 2114 C CA . ASP A 1 281 ? 4.721 -5.888 -13.259 1.00 94.88 281 ASP A CA 1
ATOM 2115 C C . ASP A 1 281 ? 6.028 -6.119 -14.051 1.00 94.88 281 ASP A C 1
ATOM 2117 O O . ASP A 1 281 ? 6.902 -5.247 -14.039 1.00 94.88 281 ASP A O 1
ATOM 2121 N N . PRO A 1 282 ? 6.188 -7.245 -14.776 1.00 96.19 282 PRO A N 1
ATOM 2122 C CA . PRO A 1 282 ? 7.447 -7.559 -15.450 1.00 96.19 282 PRO A CA 1
ATOM 2123 C C . PRO A 1 282 ? 7.940 -6.494 -16.440 1.00 96.19 282 PRO A C 1
ATOM 2125 O O . PRO A 1 282 ? 9.151 -6.298 -16.576 1.00 96.19 282 PRO A O 1
ATOM 2128 N N . PHE A 1 283 ? 7.034 -5.786 -17.125 1.00 96.88 283 PHE A N 1
ATOM 2129 C CA . PHE A 1 283 ? 7.391 -4.686 -18.024 1.00 96.88 283 PHE A CA 1
ATOM 2130 C C . PHE A 1 283 ? 7.889 -3.471 -17.233 1.00 96.88 283 PHE A C 1
ATOM 2132 O O . PHE A 1 283 ? 8.864 -2.837 -17.637 1.00 96.88 283 PHE A O 1
ATOM 2139 N N . VAL A 1 284 ? 7.274 -3.185 -16.081 1.00 96.81 284 VAL A N 1
ATOM 2140 C CA . VAL A 1 284 ? 7.716 -2.127 -15.156 1.00 96.81 284 VAL A CA 1
ATOM 2141 C C . VAL A 1 284 ? 9.081 -2.469 -14.561 1.00 96.81 284 VAL A C 1
ATOM 2143 O O . VAL A 1 284 ? 9.982 -1.635 -14.600 1.00 96.81 284 VAL A O 1
ATOM 2146 N N . THR A 1 285 ? 9.280 -3.708 -14.096 1.00 96.62 285 THR A N 1
ATOM 2147 C CA . THR A 1 285 ? 10.575 -4.191 -13.592 1.00 96.62 285 THR A CA 1
ATOM 2148 C C . THR A 1 285 ? 11.671 -4.008 -14.636 1.00 96.62 285 THR A C 1
ATOM 2150 O O . THR A 1 285 ? 12.722 -3.447 -14.335 1.00 96.62 285 THR A O 1
ATOM 2153 N N . ARG A 1 286 ? 11.424 -4.431 -15.885 1.00 97.00 286 ARG A N 1
ATOM 2154 C CA . ARG A 1 286 ? 12.405 -4.308 -16.972 1.00 97.00 286 ARG A CA 1
ATOM 2155 C C . ARG A 1 286 ? 12.733 -2.851 -17.293 1.00 97.00 286 ARG A C 1
ATOM 2157 O O . ARG A 1 286 ? 13.899 -2.536 -17.530 1.00 97.00 286 ARG A O 1
ATOM 2164 N N . TYR A 1 287 ? 11.721 -1.986 -17.313 1.00 97.19 287 TYR A N 1
ATOM 2165 C CA . TYR A 1 287 ? 11.889 -0.559 -17.563 1.00 97.19 287 TYR A CA 1
ATOM 2166 C C . TYR A 1 287 ? 12.740 0.095 -16.465 1.00 97.19 287 TYR A C 1
ATOM 2168 O O . TYR A 1 287 ? 13.755 0.722 -16.764 1.00 97.19 287 TYR A O 1
ATOM 2176 N N . LEU A 1 288 ? 12.356 -0.080 -15.198 1.00 95.00 288 LEU A N 1
ATOM 2177 C CA . LEU A 1 288 ? 13.019 0.557 -14.058 1.00 95.00 288 LEU A CA 1
ATOM 2178 C C . LEU A 1 288 ? 14.442 0.031 -13.849 1.00 95.00 288 LEU A C 1
ATOM 2180 O O . LEU A 1 288 ? 15.355 0.825 -13.637 1.00 95.00 288 LEU A O 1
ATOM 2184 N N . ALA A 1 289 ? 14.668 -1.276 -14.017 1.00 94.62 289 ALA A N 1
ATOM 2185 C CA . ALA A 1 289 ? 16.011 -1.847 -13.945 1.00 94.62 289 ALA A CA 1
ATOM 2186 C C . ALA A 1 289 ? 16.948 -1.184 -14.966 1.00 94.62 289 ALA A C 1
ATOM 2188 O O . ALA A 1 289 ? 18.046 -0.757 -14.624 1.00 94.62 289 ALA A O 1
ATOM 2189 N N . ALA A 1 290 ? 16.499 -1.016 -16.211 1.00 95.19 290 ALA A N 1
ATOM 2190 C CA . ALA A 1 290 ? 17.294 -0.348 -17.236 1.00 95.19 290 ALA A CA 1
ATOM 2191 C C . ALA A 1 290 ? 17.501 1.151 -16.953 1.00 95.19 290 ALA A C 1
ATOM 2193 O O . ALA A 1 290 ? 18.620 1.638 -17.101 1.00 95.19 290 ALA A O 1
ATOM 2194 N N . ALA A 1 291 ? 16.462 1.863 -16.506 1.00 92.31 291 ALA A N 1
ATOM 2195 C CA . ALA A 1 291 ? 16.550 3.277 -16.132 1.00 92.31 291 ALA A CA 1
ATOM 2196 C C . ALA A 1 291 ? 17.586 3.534 -15.024 1.00 92.31 291 ALA A C 1
ATOM 2198 O O . ALA A 1 291 ? 18.298 4.540 -15.058 1.00 92.31 291 ALA A O 1
ATOM 2199 N N . ASP A 1 292 ? 17.676 2.625 -14.052 1.00 89.00 292 ASP A N 1
ATOM 2200 C CA . ASP A 1 292 ? 18.474 2.828 -12.843 1.00 89.00 292 ASP A CA 1
ATOM 2201 C C . ASP A 1 292 ? 19.867 2.194 -12.901 1.00 89.00 292 ASP A C 1
ATOM 2203 O O . ASP A 1 292 ? 20.736 2.562 -12.117 1.00 89.00 292 ASP A O 1
ATOM 2207 N N . THR A 1 293 ? 20.136 1.331 -13.887 1.00 86.81 293 THR A N 1
ATOM 2208 C CA . THR A 1 293 ? 21.498 0.828 -14.160 1.00 86.81 293 THR A CA 1
ATOM 2209 C C . THR A 1 293 ? 22.459 1.885 -14.707 1.00 86.81 293 THR A C 1
ATOM 2211 O O . THR A 1 293 ? 23.671 1.664 -14.694 1.00 86.81 293 THR A O 1
ATOM 2214 N N . LEU A 1 294 ? 21.958 3.028 -15.194 1.00 81.69 294 LEU A N 1
ATOM 2215 C CA . LEU A 1 294 ? 22.820 4.116 -15.649 1.00 81.69 294 LEU A CA 1
ATOM 2216 C C . LEU A 1 294 ? 23.538 4.754 -14.445 1.00 81.69 294 LEU A C 1
ATOM 2218 O O . LEU A 1 294 ? 22.872 5.327 -13.579 1.00 81.69 294 LEU A O 1
ATOM 2222 N N . PRO A 1 295 ? 24.883 4.716 -14.384 1.00 67.50 295 PRO A N 1
ATOM 2223 C CA . PRO A 1 295 ? 25.613 5.264 -13.252 1.00 67.50 295 PRO A CA 1
ATOM 2224 C C . PRO A 1 295 ? 25.576 6.799 -13.246 1.00 67.50 295 PRO A C 1
ATOM 2226 O O . PRO A 1 295 ? 25.661 7.449 -14.299 1.00 67.50 295 PRO A O 1
ATOM 2229 N N . GLY A 1 296 ? 25.541 7.362 -12.036 1.00 66.88 296 GLY A N 1
ATOM 2230 C CA . GLY A 1 296 ? 25.656 8.796 -11.770 1.00 66.88 296 GLY A CA 1
ATOM 2231 C C . GLY A 1 296 ? 24.350 9.587 -11.894 1.00 66.88 296 GLY A C 1
ATOM 2232 O O . GLY A 1 296 ? 23.263 9.035 -12.061 1.00 66.88 296 GLY A O 1
ATOM 2233 N N . ALA A 1 297 ? 24.476 10.912 -11.796 1.00 72.94 297 ALA A N 1
ATOM 2234 C CA . ALA A 1 297 ? 23.377 11.845 -12.006 1.00 72.94 297 ALA A CA 1
ATOM 2235 C C . ALA A 1 297 ? 22.954 11.833 -13.483 1.00 72.94 297 ALA A C 1
ATOM 2237 O O . ALA A 1 297 ? 23.731 12.227 -14.352 1.00 72.94 297 ALA A O 1
ATOM 2238 N N . ARG A 1 298 ? 21.736 11.355 -13.756 1.00 83.25 298 ARG A N 1
ATOM 2239 C CA . ARG A 1 298 ? 21.158 11.234 -15.102 1.00 83.25 298 ARG A CA 1
ATOM 2240 C C . ARG A 1 298 ? 19.801 11.901 -15.171 1.00 83.25 298 ARG A C 1
ATOM 2242 O O . ARG A 1 298 ? 19.029 11.796 -14.214 1.00 83.25 298 ARG A O 1
ATOM 2249 N N . THR A 1 299 ? 19.516 12.554 -16.294 1.00 86.75 299 THR A N 1
ATOM 2250 C CA . THR A 1 299 ? 18.221 13.206 -16.513 1.00 86.75 299 THR A CA 1
ATOM 2251 C C . THR A 1 299 ? 17.114 12.174 -16.717 1.00 86.75 299 THR A C 1
ATOM 2253 O O . THR A 1 299 ? 17.373 10.992 -16.974 1.00 86.75 299 THR A O 1
ATOM 2256 N N . PHE A 1 300 ? 15.859 12.614 -16.615 1.00 89.19 300 PHE A N 1
ATOM 2257 C CA . PHE A 1 300 ? 14.716 11.755 -16.914 1.00 89.19 300 PHE A CA 1
ATOM 2258 C C . PHE A 1 300 ? 14.792 11.213 -18.346 1.00 89.19 300 PHE A C 1
ATOM 2260 O O . PHE A 1 300 ? 14.555 10.030 -18.568 1.00 89.19 300 PHE A O 1
ATOM 2267 N N . GLU A 1 301 ? 15.168 12.056 -19.307 1.00 91.75 301 GLU A N 1
ATOM 2268 C CA . GLU A 1 301 ? 15.288 11.713 -20.724 1.00 91.75 301 GLU A CA 1
ATOM 2269 C C . GLU A 1 301 ? 16.318 10.603 -20.944 1.00 91.75 301 GLU A C 1
ATOM 2271 O O . GLU A 1 301 ? 16.022 9.622 -21.624 1.00 91.75 301 GLU A O 1
ATOM 2276 N N . GLU A 1 302 ? 17.506 10.709 -20.339 1.00 91.62 302 GLU A N 1
ATOM 2277 C CA . GLU A 1 302 ? 18.547 9.680 -20.455 1.00 91.62 302 GLU A CA 1
ATOM 2278 C C . GLU A 1 302 ? 18.061 8.329 -19.909 1.00 91.62 302 GLU A C 1
ATOM 2280 O O . GLU A 1 302 ? 18.228 7.288 -20.553 1.00 91.62 302 GLU A O 1
ATOM 2285 N N . ARG A 1 303 ? 17.410 8.348 -18.739 1.00 92.12 303 ARG A N 1
ATOM 2286 C CA . ARG A 1 303 ? 16.847 7.151 -18.101 1.00 92.12 303 ARG A CA 1
ATOM 2287 C C . ARG A 1 303 ? 15.704 6.554 -18.922 1.00 92.12 303 ARG A C 1
ATOM 2289 O O . ARG A 1 303 ? 15.662 5.339 -19.116 1.00 92.12 303 ARG A O 1
ATOM 2296 N N . HIS A 1 304 ? 14.814 7.396 -19.447 1.00 94.62 304 HIS A N 1
ATOM 2297 C CA . HIS A 1 304 ? 13.714 6.982 -20.313 1.00 94.62 304 HIS A CA 1
ATOM 2298 C C . HIS A 1 304 ? 14.225 6.333 -21.599 1.00 94.62 304 HIS A C 1
ATOM 2300 O O . HIS A 1 304 ? 13.741 5.270 -21.972 1.00 94.62 304 HIS A O 1
ATOM 2306 N N . LEU A 1 305 ? 15.236 6.913 -22.249 1.00 95.75 305 LEU A N 1
ATOM 2307 C CA . LEU A 1 305 ? 15.823 6.357 -23.468 1.00 95.75 305 LEU A CA 1
ATOM 2308 C C . LEU A 1 305 ? 16.430 4.967 -23.234 1.00 95.75 305 LEU A C 1
ATOM 2310 O O . LEU A 1 305 ? 16.196 4.055 -24.032 1.00 95.75 305 LEU A O 1
ATOM 2314 N N . ALA A 1 306 ? 17.164 4.779 -22.132 1.00 95.38 306 ALA A N 1
ATOM 2315 C CA . ALA A 1 306 ? 17.708 3.471 -21.766 1.00 95.38 306 ALA A CA 1
ATOM 2316 C C . ALA A 1 306 ? 16.597 2.446 -21.489 1.00 95.38 306 ALA A C 1
ATOM 2318 O O . ALA A 1 306 ? 16.640 1.320 -21.992 1.00 95.38 306 ALA A O 1
ATOM 2319 N N . ALA A 1 307 ? 15.566 2.848 -20.748 1.00 96.25 307 ALA A N 1
ATOM 2320 C CA . ALA A 1 307 ? 14.435 1.993 -20.415 1.00 96.25 307 ALA A CA 1
ATOM 2321 C C . ALA A 1 307 ? 13.567 1.630 -21.632 1.00 96.25 307 ALA A C 1
ATOM 2323 O O . ALA A 1 307 ? 13.191 0.468 -21.816 1.00 96.25 307 ALA A O 1
ATOM 2324 N N . PHE A 1 308 ? 13.317 2.594 -22.518 1.00 96.50 308 PHE A N 1
ATOM 2325 C CA . PHE A 1 308 ? 12.676 2.386 -23.811 1.00 96.50 308 PHE A CA 1
ATOM 2326 C C . PHE A 1 308 ? 13.458 1.363 -24.641 1.00 96.50 308 PHE A C 1
ATOM 2328 O O . PHE A 1 308 ? 12.883 0.374 -25.097 1.00 96.50 308 PHE A O 1
ATOM 2335 N N . ALA A 1 309 ? 14.775 1.541 -24.792 1.00 96.69 309 ALA A N 1
ATOM 2336 C CA . ALA A 1 309 ? 15.615 0.613 -25.548 1.00 96.69 309 ALA A CA 1
ATOM 2337 C C . ALA A 1 309 ? 15.587 -0.805 -24.949 1.00 96.69 309 ALA A C 1
ATOM 2339 O O . ALA A 1 309 ? 15.512 -1.797 -25.683 1.00 96.69 309 ALA A O 1
ATOM 2340 N N . ALA A 1 310 ? 15.576 -0.916 -23.618 1.00 96.88 310 ALA A N 1
ATOM 2341 C CA . ALA A 1 310 ? 15.468 -2.194 -22.930 1.00 96.88 310 ALA A CA 1
ATOM 2342 C C . ALA A 1 310 ? 14.141 -2.900 -23.233 1.00 96.88 310 ALA A C 1
ATOM 2344 O O . ALA A 1 310 ? 14.154 -4.087 -23.559 1.00 96.88 310 ALA A O 1
ATOM 2345 N N . LEU A 1 311 ? 13.007 -2.195 -23.203 1.00 96.38 311 LEU A N 1
ATOM 2346 C CA . LEU A 1 311 ? 11.715 -2.780 -23.578 1.00 96.38 311 LEU A CA 1
ATOM 2347 C C . LEU A 1 311 ? 11.662 -3.174 -25.060 1.00 96.38 311 LEU A C 1
ATOM 2349 O O . LEU A 1 311 ? 11.126 -4.230 -25.387 1.00 96.38 311 LEU A O 1
ATOM 2353 N N . ARG A 1 312 ? 12.257 -2.379 -25.958 1.00 95.25 312 ARG A N 1
ATOM 2354 C CA . ARG A 1 312 ? 12.286 -2.666 -27.406 1.00 95.25 312 ARG A CA 1
ATOM 2355 C C . ARG A 1 312 ? 13.089 -3.907 -27.774 1.00 95.25 312 ARG A C 1
ATOM 2357 O O . ARG A 1 312 ? 12.744 -4.589 -28.733 1.00 95.25 312 ARG A O 1
ATOM 2364 N N . THR A 1 313 ? 14.159 -4.173 -27.035 1.00 94.12 313 THR A N 1
ATOM 2365 C CA . THR A 1 313 ? 15.074 -5.298 -27.284 1.00 94.12 313 THR A CA 1
ATOM 2366 C C . THR A 1 313 ? 14.696 -6.564 -26.516 1.00 94.12 313 THR A C 1
ATOM 2368 O O . THR A 1 313 ? 15.272 -7.622 -26.759 1.00 94.12 313 THR A O 1
ATOM 2371 N N . THR A 1 314 ? 13.726 -6.481 -25.603 1.00 95.31 314 THR A N 1
ATOM 2372 C CA . THR A 1 314 ? 13.255 -7.628 -24.821 1.00 95.31 314 THR A CA 1
ATOM 2373 C C . THR A 1 314 ? 12.195 -8.414 -25.593 1.00 95.31 314 THR A C 1
ATOM 2375 O O . THR A 1 314 ? 11.288 -7.835 -26.191 1.00 95.31 314 THR A O 1
ATOM 2378 N N . ASP A 1 315 ? 12.254 -9.747 -25.528 1.00 94.75 315 ASP A N 1
ATOM 2379 C CA . ASP A 1 315 ? 11.139 -10.598 -25.951 1.00 94.75 315 ASP A CA 1
ATOM 2380 C C . ASP A 1 315 ? 9.950 -10.390 -24.997 1.00 94.75 315 ASP A C 1
ATOM 2382 O O . ASP A 1 315 ? 9.864 -10.987 -23.920 1.00 94.75 315 ASP A O 1
ATOM 2386 N N . LEU A 1 316 ? 9.026 -9.513 -25.399 1.00 93.38 316 LEU A N 1
ATOM 2387 C CA . LEU A 1 316 ? 7.840 -9.165 -24.616 1.00 93.38 316 LEU A CA 1
ATOM 2388 C C . LEU A 1 316 ? 6.924 -10.370 -24.368 1.00 93.38 316 LEU A C 1
ATOM 2390 O O . LEU A 1 316 ? 6.234 -10.406 -23.352 1.00 93.38 316 LEU A O 1
ATOM 2394 N N . SER A 1 317 ? 6.913 -11.359 -25.266 1.00 90.75 317 SER A N 1
ATOM 2395 C CA . SER A 1 317 ? 6.126 -12.580 -25.089 1.00 90.75 317 SER A CA 1
ATOM 2396 C C . SER A 1 317 ? 6.758 -13.492 -24.042 1.00 90.75 317 SER A C 1
ATOM 2398 O O . SER A 1 317 ? 6.042 -14.076 -23.230 1.00 90.75 317 SER A O 1
ATOM 2400 N N . ALA A 1 318 ? 8.089 -13.589 -24.004 1.00 92.12 318 ALA A N 1
ATOM 2401 C CA . ALA A 1 318 ? 8.779 -14.276 -22.919 1.00 92.12 318 ALA A CA 1
ATOM 2402 C C . ALA A 1 318 ? 8.594 -13.558 -21.577 1.00 92.12 318 ALA A C 1
ATOM 2404 O O . ALA A 1 318 ? 8.306 -14.226 -20.584 1.00 92.12 318 ALA A O 1
ATOM 2405 N N . LEU A 1 319 ? 8.691 -12.226 -21.562 1.00 92.94 319 LEU A N 1
ATOM 2406 C CA . LEU A 1 319 ? 8.500 -11.414 -20.361 1.00 92.94 319 LEU A CA 1
ATOM 2407 C C . LEU A 1 319 ? 7.067 -11.526 -19.818 1.00 92.94 319 LEU A C 1
ATOM 2409 O O . LEU A 1 319 ? 6.879 -11.708 -18.623 1.00 92.94 319 LEU A O 1
ATOM 2413 N N . ALA A 1 320 ? 6.054 -11.550 -20.687 1.00 92.81 320 ALA A N 1
ATOM 2414 C CA . ALA A 1 320 ? 4.662 -11.761 -20.284 1.00 92.81 320 ALA A CA 1
ATOM 2415 C C . ALA A 1 320 ? 4.427 -13.093 -19.543 1.00 92.81 320 ALA A C 1
ATOM 2417 O O . ALA A 1 320 ? 3.493 -13.194 -18.755 1.00 92.81 320 ALA A O 1
ATOM 2418 N N . ARG A 1 321 ? 5.262 -14.124 -19.755 1.00 91.06 321 ARG A N 1
ATOM 2419 C CA . ARG A 1 321 ? 5.127 -15.420 -19.058 1.00 91.06 321 ARG A CA 1
ATOM 2420 C C . ARG A 1 321 ? 5.562 -15.372 -17.591 1.00 91.06 321 ARG A C 1
ATOM 2422 O O . ARG A 1 321 ? 5.239 -16.291 -16.836 1.00 91.06 321 ARG A O 1
ATOM 2429 N N . THR A 1 322 ? 6.296 -14.340 -17.174 1.00 90.06 322 THR A N 1
ATOM 2430 C CA . THR A 1 322 ? 6.669 -14.162 -15.763 1.00 90.06 322 THR A CA 1
ATOM 2431 C C . THR A 1 322 ? 5.554 -13.493 -14.955 1.00 90.06 322 THR A C 1
ATOM 2433 O O . THR A 1 322 ? 5.546 -13.622 -13.733 1.00 90.06 322 THR A O 1
ATOM 2436 N N . GLU A 1 323 ? 4.566 -12.888 -15.620 1.00 90.06 323 GLU A N 1
ATOM 2437 C CA . GLU A 1 323 ? 3.326 -12.399 -15.013 1.00 90.06 323 GLU A CA 1
ATOM 2438 C C . GLU A 1 323 ? 2.363 -13.570 -14.736 1.00 90.06 323 GLU A C 1
ATOM 2440 O O . GLU A 1 323 ? 2.307 -14.568 -15.464 1.00 90.06 323 GLU A O 1
ATOM 2445 N N . ILE A 1 324 ? 1.615 -13.484 -13.637 1.00 87.19 324 ILE A N 1
ATOM 2446 C CA . ILE A 1 324 ? 0.624 -14.501 -13.256 1.00 87.19 324 ILE A CA 1
ATOM 2447 C C . ILE A 1 324 ? -0.705 -14.227 -13.945 1.00 87.19 324 ILE A C 1
ATOM 2449 O O . ILE A 1 324 ? -1.405 -15.161 -14.341 1.00 87.19 324 ILE A O 1
ATOM 2453 N N . ARG A 1 325 ? -1.054 -12.948 -14.071 1.00 85.38 325 ARG A N 1
ATOM 2454 C CA . ARG A 1 325 ? -2.295 -12.493 -14.685 1.00 85.38 325 ARG A CA 1
ATOM 2455 C C . ARG A 1 325 ? -2.207 -12.608 -16.213 1.00 85.38 325 ARG A C 1
ATOM 2457 O O . ARG A 1 325 ? -1.134 -12.434 -16.789 1.00 85.38 325 ARG A O 1
ATOM 2464 N N . PRO A 1 326 ? -3.319 -12.879 -16.913 1.00 84.06 326 PRO A N 1
ATOM 2465 C CA . PRO A 1 326 ? -3.312 -12.877 -18.370 1.00 84.06 326 PRO A CA 1
ATOM 2466 C C . PRO A 1 326 ? -2.886 -11.511 -18.927 1.00 84.06 326 PRO A C 1
ATOM 2468 O O . PRO A 1 326 ? -3.549 -10.499 -18.700 1.00 84.06 326 PRO A O 1
ATOM 2471 N N . VAL A 1 327 ? -1.791 -11.485 -19.689 1.00 88.19 327 VAL A N 1
ATOM 2472 C CA . VAL A 1 327 ? -1.336 -10.287 -20.406 1.00 88.19 327 VAL A CA 1
ATOM 2473 C C . VAL A 1 327 ? -2.097 -10.189 -21.727 1.00 88.19 327 VAL A C 1
ATOM 2475 O O . VAL A 1 327 ? -1.850 -10.949 -22.662 1.00 88.19 327 VAL A O 1
ATOM 2478 N N . GLY A 1 328 ? -3.045 -9.256 -21.800 1.00 86.81 328 GLY A N 1
ATOM 2479 C CA . GLY A 1 328 ? -3.841 -9.024 -23.005 1.00 86.81 328 GLY A CA 1
ATOM 2480 C C . GLY A 1 328 ? -3.078 -8.284 -24.109 1.00 86.81 328 GLY A C 1
ATOM 2481 O O . GLY A 1 328 ? -2.142 -7.523 -23.852 1.00 86.81 328 GLY A O 1
ATOM 2482 N N . GLU A 1 329 ? -3.538 -8.424 -25.356 1.00 88.81 329 GLU A N 1
ATOM 2483 C CA . GLU A 1 329 ? -2.955 -7.732 -26.517 1.00 88.81 329 GLU A CA 1
ATOM 2484 C C . GLU A 1 329 ? -2.943 -6.208 -26.368 1.00 88.81 329 GLU A C 1
ATOM 2486 O O . GLU A 1 329 ? -2.054 -5.543 -26.893 1.00 88.81 329 GLU A O 1
ATOM 2491 N N . ARG A 1 330 ? -3.915 -5.644 -25.640 1.00 89.25 330 ARG A N 1
ATOM 2492 C CA . ARG A 1 330 ? -3.982 -4.206 -25.354 1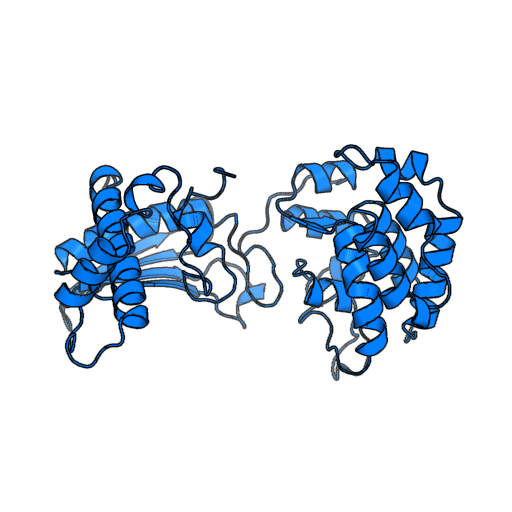.00 89.25 330 ARG A CA 1
ATOM 2493 C C . ARG A 1 330 ? -2.739 -3.720 -24.605 1.00 89.25 330 ARG A C 1
ATOM 2495 O O . ARG A 1 330 ? -2.149 -2.725 -25.013 1.00 89.25 330 ARG A O 1
ATOM 2502 N N . LEU A 1 331 ? -2.320 -4.438 -23.562 1.00 91.25 331 LEU A N 1
ATOM 2503 C CA . LEU A 1 331 ? -1.115 -4.103 -22.802 1.00 91.25 331 LEU A CA 1
ATOM 2504 C C . LEU A 1 331 ? 0.131 -4.222 -23.689 1.00 91.25 331 LEU A C 1
ATOM 2506 O O . LEU A 1 331 ? 0.943 -3.305 -23.741 1.00 91.25 331 LEU A O 1
ATOM 2510 N N . LEU A 1 332 ? 0.248 -5.300 -24.468 1.00 92.19 332 LEU A N 1
ATOM 2511 C CA . LEU A 1 332 ? 1.375 -5.467 -25.391 1.00 92.19 332 LEU A CA 1
ATOM 2512 C C . LEU A 1 332 ? 1.428 -4.364 -26.458 1.00 92.19 332 LEU A C 1
ATOM 2514 O O . LEU A 1 332 ? 2.513 -3.886 -26.781 1.00 92.19 332 LEU A O 1
ATOM 2518 N N . ARG A 1 333 ? 0.279 -3.937 -27.000 1.00 91.56 333 ARG A N 1
ATOM 2519 C CA . ARG A 1 333 ? 0.191 -2.799 -27.932 1.00 91.56 333 ARG A CA 1
ATOM 2520 C C . ARG A 1 333 ? 0.629 -1.496 -27.274 1.00 91.56 333 ARG A C 1
ATOM 2522 O O . ARG A 1 333 ? 1.362 -0.736 -27.899 1.00 91.56 333 ARG A O 1
ATOM 2529 N N . MET A 1 334 ? 0.235 -1.265 -26.026 1.00 92.75 334 MET A N 1
ATOM 2530 C CA . MET A 1 334 ? 0.665 -0.101 -25.258 1.00 92.75 334 MET A CA 1
ATOM 2531 C C . MET A 1 334 ? 2.187 -0.111 -25.051 1.00 92.75 334 MET A C 1
ATOM 2533 O O . MET A 1 334 ? 2.868 0.805 -25.498 1.00 92.75 334 MET A O 1
ATOM 2537 N N . VAL A 1 335 ? 2.753 -1.190 -24.501 1.00 94.50 335 VAL A N 1
ATOM 2538 C CA . VAL A 1 335 ? 4.210 -1.331 -24.298 1.00 94.50 335 VAL A CA 1
ATOM 2539 C C . VAL A 1 335 ? 4.980 -1.130 -25.614 1.00 94.50 335 VAL A C 1
ATOM 2541 O O . VAL A 1 335 ? 5.995 -0.438 -25.651 1.00 94.50 335 VAL A O 1
ATOM 2544 N N . ARG A 1 336 ? 4.476 -1.679 -26.729 1.00 93.75 336 ARG A N 1
ATOM 2545 C CA . ARG A 1 336 ? 5.072 -1.525 -28.069 1.00 93.75 336 ARG A CA 1
ATOM 2546 C C . ARG A 1 336 ? 4.851 -0.157 -28.707 1.00 93.75 336 ARG A C 1
ATOM 2548 O O . ARG A 1 336 ? 5.521 0.137 -29.693 1.00 93.75 336 ARG A O 1
ATOM 2555 N N . SER A 1 337 ? 3.920 0.659 -28.243 1.00 94.38 337 SER A N 1
ATOM 2556 C CA . SER A 1 337 ? 3.667 1.985 -28.819 1.00 94.38 337 SER A CA 1
ATOM 2557 C C . SER A 1 337 ? 4.241 3.115 -27.976 1.00 94.38 337 SER A C 1
ATOM 2559 O O . SER A 1 337 ? 4.240 4.242 -28.457 1.00 94.38 337 SER A O 1
ATOM 2561 N N . MET A 1 338 ? 4.757 2.815 -26.774 1.00 95.31 338 MET A N 1
ATOM 2562 C CA . MET A 1 338 ? 5.411 3.794 -25.905 1.00 95.31 338 MET A CA 1
ATOM 2563 C C . MET A 1 338 ? 6.394 4.641 -26.724 1.00 95.31 338 MET A C 1
ATOM 2565 O O . MET A 1 338 ? 7.206 4.045 -27.446 1.00 95.31 338 MET A O 1
ATOM 2569 N N . PRO A 1 339 ? 6.296 5.982 -26.678 1.00 96.00 339 PRO A N 1
ATOM 2570 C CA . PRO A 1 339 ? 7.148 6.863 -27.458 1.00 96.00 339 PRO A CA 1
ATOM 2571 C C . PRO A 1 339 ? 8.577 6.831 -26.919 1.00 96.00 339 PRO A C 1
ATOM 2573 O O . PRO A 1 339 ? 8.810 6.469 -25.770 1.00 96.00 339 PRO A O 1
ATOM 2576 N N . GLN A 1 340 ? 9.529 7.183 -27.780 1.00 95.69 340 GLN A N 1
ATOM 2577 C CA . GLN A 1 340 ? 10.925 7.390 -27.388 1.00 95.69 340 GLN A CA 1
ATOM 2578 C C . GLN A 1 340 ? 11.147 8.790 -26.794 1.00 95.69 340 GLN A C 1
ATOM 2580 O O . GLN A 1 340 ? 12.067 8.987 -26.008 1.00 95.69 340 GLN A O 1
ATOM 2585 N N . ASP A 1 341 ? 10.342 9.762 -27.226 1.00 95.06 341 ASP A N 1
ATOM 2586 C CA . ASP A 1 341 ? 10.385 11.148 -26.770 1.00 95.06 341 ASP A CA 1
ATOM 2587 C C . ASP A 1 341 ? 9.519 11.310 -25.505 1.00 95.06 341 ASP A C 1
ATOM 2589 O O . ASP A 1 341 ? 8.294 11.146 -25.594 1.00 95.06 341 ASP A O 1
ATOM 2593 N N . PRO A 1 342 ? 10.114 11.640 -24.340 1.00 92.19 342 PRO A N 1
ATOM 2594 C CA . PRO A 1 342 ? 9.384 11.836 -23.091 1.00 92.19 342 PRO A CA 1
ATOM 2595 C C . PRO A 1 342 ? 8.263 12.871 -23.167 1.00 92.19 342 PRO A C 1
ATOM 2597 O O . PRO A 1 342 ? 7.223 12.677 -22.539 1.00 92.19 342 PRO A O 1
ATOM 2600 N N . ALA A 1 343 ? 8.424 13.920 -23.983 1.00 92.94 343 ALA A N 1
ATOM 2601 C CA . ALA A 1 343 ? 7.423 14.978 -24.123 1.00 92.94 343 ALA A CA 1
ATOM 2602 C C . ALA A 1 343 ? 6.095 14.467 -24.714 1.00 92.94 343 ALA A C 1
ATOM 2604 O O . ALA A 1 343 ? 5.063 15.126 -24.611 1.00 92.94 343 ALA A O 1
ATOM 2605 N N . GLN A 1 344 ? 6.103 13.278 -25.326 1.00 95.19 344 GLN A N 1
ATOM 2606 C CA . GLN A 1 344 ? 4.923 12.651 -25.916 1.00 95.19 344 GLN A CA 1
ATOM 2607 C C . GLN A 1 344 ? 4.203 11.705 -24.948 1.00 95.19 344 GLN A C 1
ATOM 2609 O O . GLN A 1 344 ? 3.123 11.227 -25.285 1.00 95.19 344 GLN A O 1
ATOM 2614 N N . LEU A 1 345 ? 4.761 11.415 -23.765 1.00 94.25 345 LEU A N 1
ATOM 2615 C CA . LEU A 1 345 ? 4.228 10.399 -22.848 1.00 94.25 345 LEU A CA 1
ATOM 2616 C C . LEU A 1 345 ? 2.815 10.724 -22.348 1.00 94.25 345 LEU A C 1
ATOM 2618 O O . LEU A 1 345 ? 1.975 9.826 -22.314 1.00 94.25 345 LEU A O 1
ATOM 2622 N N . THR A 1 346 ? 2.532 11.984 -22.007 1.00 91.75 346 THR A N 1
ATOM 2623 C CA . THR A 1 346 ? 1.200 12.404 -21.535 1.00 91.75 346 THR A CA 1
ATOM 2624 C C . THR A 1 346 ? 0.145 12.188 -22.624 1.00 91.75 346 THR A C 1
ATOM 2626 O O . THR A 1 346 ? -0.790 11.410 -22.433 1.00 91.75 346 THR A O 1
ATOM 2629 N N . ALA A 1 347 ? 0.356 12.767 -23.811 1.00 92.56 347 ALA A N 1
ATOM 2630 C CA . ALA A 1 347 ? -0.563 12.627 -24.942 1.00 92.56 347 ALA A CA 1
ATOM 2631 C C . ALA A 1 347 ? -0.701 11.166 -25.412 1.00 92.56 347 ALA A C 1
ATOM 2633 O O . ALA A 1 347 ? -1.791 10.704 -25.745 1.00 92.56 347 ALA A O 1
ATOM 2634 N N . TRP A 1 348 ? 0.396 10.402 -25.416 1.00 94.38 348 TRP A N 1
ATOM 2635 C CA . TRP A 1 348 ? 0.378 8.978 -25.757 1.00 94.38 348 TRP A CA 1
ATOM 2636 C C . TRP A 1 348 ? -0.486 8.156 -24.794 1.00 94.38 348 TRP A C 1
ATOM 2638 O O . TRP A 1 348 ? -1.218 7.268 -25.244 1.00 94.38 348 TRP A O 1
ATOM 2648 N N . TYR A 1 349 ? -0.407 8.426 -23.487 1.00 90.75 349 TYR A N 1
ATOM 2649 C CA . TYR A 1 349 ? -1.211 7.722 -22.492 1.00 90.75 349 TYR A CA 1
ATOM 2650 C C . TYR A 1 349 ? -2.702 8.050 -22.638 1.00 90.75 349 TYR A C 1
ATOM 2652 O O . TYR A 1 349 ? -3.524 7.132 -22.643 1.00 90.75 349 TYR A O 1
ATOM 2660 N N . GLU A 1 350 ? -3.048 9.325 -22.834 1.00 89.25 350 GLU A N 1
ATOM 2661 C CA . GLU A 1 350 ? -4.431 9.778 -23.043 1.00 89.25 350 GLU A CA 1
ATOM 2662 C C . GLU A 1 350 ? -5.087 9.086 -24.248 1.00 89.25 350 GLU A C 1
ATOM 2664 O O . GLU A 1 350 ? -6.185 8.545 -24.131 1.00 89.25 350 GLU A O 1
ATOM 2669 N N . LEU A 1 351 ? -4.365 8.943 -25.365 1.00 87.31 351 LEU A N 1
ATOM 2670 C CA . LEU A 1 351 ? -4.851 8.204 -26.540 1.00 87.31 351 LEU A CA 1
ATOM 2671 C C . LEU A 1 351 ? -5.187 6.728 -26.252 1.00 87.31 351 LEU A C 1
ATOM 2673 O O . LEU A 1 351 ? -5.978 6.123 -26.975 1.00 87.31 351 LEU A O 1
ATOM 2677 N N . HIS A 1 352 ? -4.582 6.122 -25.226 1.00 82.25 352 HIS A N 1
ATOM 2678 C CA . HIS A 1 352 ? -4.871 4.745 -24.807 1.00 82.25 352 HIS A CA 1
ATOM 2679 C C . HIS A 1 352 ? -6.016 4.643 -23.786 1.00 82.25 352 HIS A C 1
ATOM 2681 O O . HIS A 1 352 ? -6.523 3.531 -23.573 1.00 82.25 352 HIS A O 1
ATOM 2687 N N . LEU A 1 353 ? -6.425 5.762 -23.171 1.00 75.81 353 LEU A N 1
ATOM 2688 C CA . LEU A 1 353 ? -7.656 5.865 -22.381 1.00 75.81 353 LEU A CA 1
ATOM 2689 C C . LEU A 1 353 ? -8.882 5.903 -23.297 1.00 75.81 353 LEU A C 1
ATOM 2691 O O . LEU A 1 353 ? -9.838 5.185 -23.039 1.00 75.81 353 LEU A O 1
ATOM 2695 N N . ASP A 1 354 ? -8.808 6.633 -24.411 1.00 61.25 354 ASP A N 1
ATOM 2696 C CA . ASP A 1 354 ? -9.913 6.754 -25.379 1.00 61.25 354 ASP A CA 1
ATOM 2697 C C . ASP A 1 354 ? -10.182 5.466 -26.180 1.00 61.25 354 ASP A C 1
ATOM 2699 O O . ASP A 1 354 ? -11.209 5.321 -26.839 1.00 61.25 354 ASP A O 1
ATOM 2703 N N . GLN A 1 355 ? -9.246 4.515 -26.138 1.00 57.62 355 GLN A N 1
ATOM 2704 C CA . GLN A 1 355 ? -9.363 3.189 -26.756 1.00 57.62 355 GLN A CA 1
ATOM 2705 C C . GLN A 1 355 ? -9.775 2.094 -25.751 1.00 57.62 355 GLN A C 1
ATOM 2707 O O . GLN A 1 355 ? -9.732 0.907 -26.100 1.00 57.62 355 GLN A O 1
ATOM 2712 N N . ALA 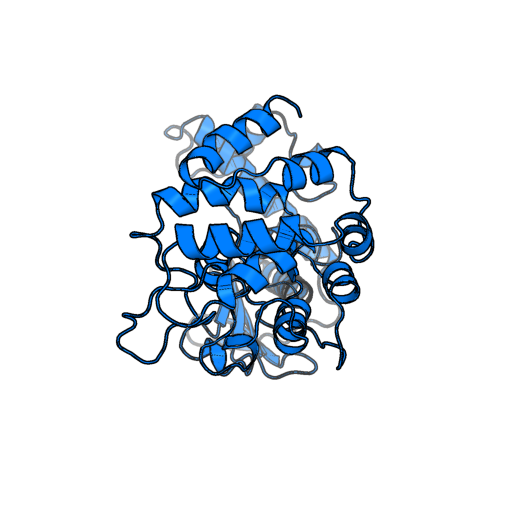A 1 356 ? -10.068 2.473 -24.499 1.00 53.50 356 ALA A N 1
ATOM 2713 C CA . ALA A 1 356 ? -10.557 1.601 -23.427 1.00 53.50 356 ALA A CA 1
ATOM 2714 C C . ALA A 1 356 ? -12.050 1.329 -23.564 1.00 53.50 356 ALA A C 1
ATOM 2716 O O . ALA A 1 356 ? -12.425 0.174 -23.256 1.00 53.50 356 ALA A O 1
#